Protein AF-A0A4Y8KCG3-F1 (afdb_monomer_lite)

Radius of gyration: 35.58 Å; chains: 1; bounding box: 88×80×130 Å

Structure (mmCIF, N/CA/C/O backbone):
data_AF-A0A4Y8KCG3-F1
#
_entry.id   AF-A0A4Y8KCG3-F1
#
loop_
_atom_site.group_PDB
_atom_site.id
_atom_site.type_symbol
_atom_site.label_atom_id
_atom_site.label_alt_id
_atom_site.label_comp_id
_atom_site.label_asym_id
_atom_site.label_entity_id
_atom_site.label_seq_id
_atom_site.pdbx_PDB_ins_code
_atom_site.Cartn_x
_atom_site.Cartn_y
_atom_site.Cartn_z
_atom_site.occupancy
_atom_site.B_iso_or_equiv
_atom_site.auth_seq_id
_atom_site.auth_comp_id
_atom_site.auth_asym_id
_atom_site.auth_atom_id
_atom_site.pdbx_PDB_model_num
ATOM 1 N N . MET A 1 1 ? 7.426 -17.260 78.893 1.00 30.16 1 MET A N 1
ATOM 2 C CA . MET A 1 1 ? 7.000 -18.312 77.942 1.00 30.16 1 MET A CA 1
ATOM 3 C C . MET A 1 1 ? 6.155 -17.666 76.843 1.00 30.16 1 MET A C 1
ATOM 5 O O . MET A 1 1 ? 5.510 -16.671 77.149 1.00 30.16 1 MET A O 1
ATOM 9 N N . PRO A 1 2 ? 6.273 -18.119 75.581 1.00 45.44 2 PRO A N 1
ATOM 10 C CA . PRO A 1 2 ? 6.040 -17.328 74.361 1.00 45.44 2 PRO A CA 1
ATOM 11 C C . PRO A 1 2 ? 4.549 -17.340 73.947 1.00 45.44 2 PRO A C 1
ATOM 13 O O . PRO A 1 2 ? 3.785 -18.128 74.485 1.00 45.44 2 PRO A O 1
ATOM 16 N N . ILE A 1 3 ? 4.037 -16.469 73.068 1.00 31.80 3 ILE A N 1
ATOM 17 C CA . ILE A 1 3 ? 3.973 -16.617 71.594 1.00 31.80 3 ILE A CA 1
ATOM 18 C C . ILE A 1 3 ? 3.142 -15.421 71.067 1.00 31.80 3 ILE A C 1
ATOM 20 O O . ILE A 1 3 ? 2.120 -15.096 71.666 1.00 31.80 3 ILE A O 1
ATOM 24 N N . GLY A 1 4 ? 3.512 -14.811 69.932 1.00 30.97 4 GLY A N 1
ATOM 25 C CA . GLY A 1 4 ? 2.614 -13.884 69.221 1.00 30.97 4 GLY A CA 1
ATOM 26 C C . GLY A 1 4 ? 3.291 -12.971 68.196 1.00 30.97 4 GLY A C 1
ATOM 27 O O . GLY A 1 4 ? 3.568 -11.813 68.472 1.00 30.97 4 GLY A O 1
ATOM 28 N N . THR A 1 5 ? 3.557 -13.514 67.011 1.00 41.03 5 THR A N 1
ATOM 29 C CA . THR A 1 5 ? 4.084 -12.885 65.782 1.00 41.03 5 THR A CA 1
ATOM 30 C C . THR A 1 5 ? 3.472 -11.524 65.394 1.00 41.03 5 THR A C 1
ATOM 32 O O . THR A 1 5 ? 2.245 -11.414 65.398 1.00 41.03 5 THR A O 1
ATOM 35 N N . PRO A 1 6 ? 4.254 -10.545 64.884 1.00 38.59 6 PRO A N 1
ATOM 36 C CA . PRO A 1 6 ? 3.696 -9.404 64.171 1.00 38.59 6 PRO A CA 1
ATOM 37 C C . PRO A 1 6 ? 3.516 -9.688 62.669 1.00 38.59 6 PRO A C 1
ATOM 39 O O . PRO A 1 6 ? 4.388 -10.211 61.971 1.00 38.59 6 PRO A O 1
ATOM 42 N N . VAL A 1 7 ? 2.332 -9.307 62.203 1.00 41.03 7 VAL A N 1
ATOM 43 C CA . VAL A 1 7 ? 1.820 -9.237 60.829 1.00 41.03 7 VAL A CA 1
ATOM 44 C C . VAL A 1 7 ? 2.813 -8.583 59.854 1.00 41.03 7 VAL A C 1
ATOM 46 O O . VAL A 1 7 ? 3.294 -7.474 60.079 1.00 41.03 7 VAL A O 1
ATOM 49 N N . ARG A 1 8 ? 3.083 -9.253 58.723 1.00 37.16 8 ARG A N 1
ATOM 50 C CA . ARG A 1 8 ? 3.854 -8.695 57.599 1.00 37.16 8 ARG A CA 1
ATOM 51 C C . ARG A 1 8 ? 3.055 -7.577 56.928 1.00 37.16 8 ARG A C 1
ATOM 53 O O . ARG A 1 8 ? 2.083 -7.843 56.225 1.00 37.16 8 ARG A O 1
ATOM 60 N N . GLY A 1 9 ? 3.498 -6.336 57.109 1.00 31.75 9 GLY A N 1
ATOM 61 C CA . GLY A 1 9 ? 3.069 -5.202 56.297 1.00 31.75 9 GLY A CA 1
ATOM 62 C C . GLY A 1 9 ? 3.535 -5.376 54.850 1.00 31.75 9 GLY A C 1
ATOM 63 O O . GLY A 1 9 ? 4.732 -5.469 54.579 1.00 31.75 9 GLY A O 1
ATOM 64 N N . TRP A 1 10 ? 2.592 -5.422 53.912 1.00 31.17 10 TRP A N 1
ATOM 65 C CA . TRP A 1 10 ? 2.884 -5.379 52.483 1.00 31.17 10 TRP A CA 1
ATOM 66 C C . TRP A 1 10 ? 3.263 -3.944 52.112 1.00 31.17 10 TRP A C 1
ATOM 68 O O . TRP A 1 10 ? 2.411 -3.104 51.833 1.00 31.17 10 TRP A O 1
ATOM 78 N N . ARG A 1 11 ? 4.565 -3.644 52.133 1.00 30.78 11 ARG A N 1
ATOM 79 C CA . ARG A 1 11 ? 5.118 -2.466 51.457 1.00 30.78 11 ARG A CA 1
ATOM 80 C C . ARG A 1 11 ? 4.921 -2.676 49.955 1.00 30.78 11 ARG A C 1
ATOM 82 O O . ARG A 1 11 ? 5.626 -3.482 49.354 1.00 30.78 11 ARG A O 1
ATOM 89 N N . ILE A 1 12 ? 3.977 -1.956 49.354 1.00 37.38 12 ILE A N 1
ATOM 90 C CA . ILE A 1 12 ? 3.922 -1.784 47.901 1.00 37.38 12 ILE A CA 1
ATOM 91 C C . ILE A 1 12 ? 5.169 -0.977 47.535 1.00 37.38 12 ILE A C 1
ATOM 93 O O . ILE A 1 12 ? 5.205 0.240 47.696 1.00 37.38 12 ILE A O 1
ATOM 97 N N . GLN A 1 13 ? 6.235 -1.665 47.132 1.00 32.19 13 GLN A N 1
ATOM 98 C CA . GLN A 1 13 ? 7.351 -1.006 46.472 1.00 32.19 13 GLN A CA 1
ATOM 99 C C . GLN A 1 13 ? 6.880 -0.606 45.070 1.00 32.19 13 GLN A C 1
ATOM 101 O O . GLN A 1 13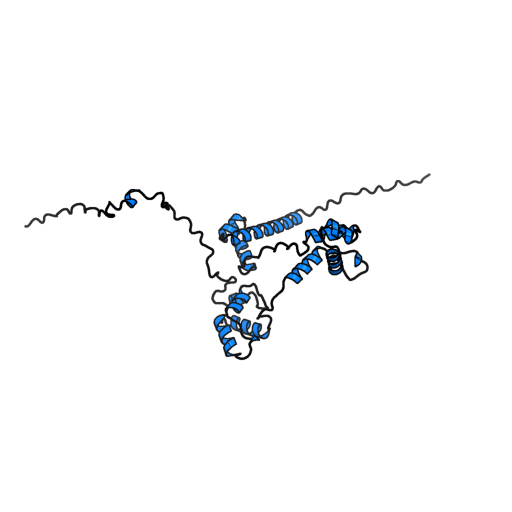 ? 6.392 -1.473 44.339 1.00 32.19 13 GLN A O 1
ATOM 106 N N . PRO A 1 14 ? 6.994 0.670 44.664 1.00 32.25 14 PRO A N 1
ATOM 107 C CA . PRO A 1 14 ? 6.818 1.023 43.270 1.00 32.25 14 PRO A CA 1
ATOM 108 C C . PRO A 1 14 ? 7.970 0.376 42.499 1.00 32.25 14 PRO A C 1
ATOM 110 O O . PRO A 1 14 ? 9.113 0.823 42.576 1.00 32.25 14 PRO A O 1
ATOM 113 N N . VAL A 1 15 ? 7.679 -0.697 41.764 1.00 35.78 15 VAL A N 1
ATOM 114 C CA . VAL A 1 15 ? 8.564 -1.169 40.699 1.00 35.78 15 VAL A CA 1
ATOM 115 C C . VAL A 1 15 ? 8.471 -0.119 39.598 1.00 35.78 15 VAL A C 1
ATOM 117 O O . VAL A 1 15 ? 7.672 -0.224 38.670 1.00 35.78 15 VAL A O 1
ATOM 120 N N . VAL A 1 16 ? 9.241 0.960 39.746 1.00 40.44 16 VAL A N 1
ATOM 121 C CA . VAL A 1 16 ? 9.578 1.834 38.630 1.00 40.44 16 VAL A CA 1
ATOM 122 C C . VAL A 1 16 ? 10.382 0.945 37.696 1.00 40.44 16 VAL A C 1
ATOM 124 O O . VAL A 1 16 ? 11.537 0.633 37.975 1.00 40.44 16 VAL A O 1
ATOM 127 N N . ALA A 1 17 ? 9.732 0.444 36.647 1.00 39.28 17 ALA A N 1
ATOM 128 C CA . ALA A 1 17 ? 10.400 -0.258 35.571 1.00 39.28 17 ALA A CA 1
ATOM 129 C C . ALA A 1 17 ? 11.444 0.702 34.993 1.00 39.28 17 ALA A C 1
ATOM 131 O O . ALA A 1 17 ? 11.118 1.620 34.241 1.00 39.28 17 ALA A O 1
ATOM 132 N N . THR A 1 18 ? 12.697 0.532 35.403 1.00 47.34 18 THR A N 1
ATOM 133 C CA . THR A 1 18 ? 13.847 1.146 34.759 1.00 47.34 18 THR A CA 1
ATOM 134 C C . THR A 1 18 ? 13.933 0.517 33.379 1.00 47.34 18 THR A C 1
ATOM 136 O O . THR A 1 18 ? 14.549 -0.532 33.205 1.00 47.34 18 THR A O 1
ATOM 139 N N . LEU A 1 19 ? 13.241 1.109 32.404 1.00 46.75 19 LEU A N 1
ATOM 140 C CA . LEU A 1 19 ? 13.593 0.894 31.010 1.00 46.75 19 LEU A CA 1
ATOM 141 C C . LEU A 1 19 ? 15.079 1.234 30.909 1.00 46.75 19 LEU A C 1
ATOM 143 O O . LEU A 1 19 ? 15.488 2.332 31.295 1.00 46.75 19 LEU A O 1
ATOM 147 N N . ASP A 1 20 ? 15.878 0.260 30.483 1.00 53.84 20 ASP A N 1
ATOM 148 C CA . ASP A 1 20 ? 17.312 0.425 30.301 1.00 53.84 20 ASP A CA 1
ATOM 149 C C . ASP A 1 20 ? 17.541 1.678 29.441 1.00 53.84 20 ASP A C 1
ATOM 151 O O . ASP A 1 20 ? 16.864 1.882 28.429 1.00 53.84 20 ASP A O 1
ATOM 155 N N . PHE A 1 21 ? 18.449 2.562 29.852 1.00 51.91 21 PHE A N 1
ATOM 156 C CA . PHE A 1 21 ? 18.711 3.825 29.158 1.00 51.91 21 PHE A CA 1
ATOM 157 C C . PHE A 1 21 ? 19.049 3.572 27.677 1.00 51.91 21 PHE A C 1
ATOM 159 O O . PHE A 1 21 ? 18.666 4.352 26.808 1.00 51.91 21 PHE A O 1
ATOM 166 N N . CYS A 1 22 ? 19.664 2.424 27.370 1.00 44.16 22 CYS A N 1
ATOM 167 C CA . CYS A 1 22 ? 19.876 1.941 26.007 1.00 44.16 22 CYS A CA 1
ATOM 168 C C . CYS A 1 22 ? 18.576 1.607 25.253 1.00 44.16 22 CYS A C 1
ATOM 170 O O . CYS A 1 22 ? 18.457 1.961 24.079 1.00 44.16 22 CYS A O 1
ATOM 172 N N . GLU A 1 23 ? 17.585 0.974 25.889 1.00 43.50 23 GLU A N 1
ATOM 173 C CA . GLU A 1 23 ? 16.273 0.726 25.275 1.00 43.50 23 GLU A CA 1
ATOM 174 C C . GLU A 1 23 ? 15.505 2.030 25.055 1.00 43.50 23 GLU A C 1
ATOM 176 O O . GLU A 1 23 ? 14.927 2.231 23.987 1.00 43.50 23 GLU A O 1
ATOM 181 N N . VAL A 1 24 ? 15.556 2.958 26.015 1.00 52.53 24 VAL A N 1
ATOM 182 C CA . VAL A 1 24 ? 14.935 4.282 25.882 1.00 52.53 24 VAL A CA 1
ATOM 183 C C . VAL A 1 24 ? 15.579 5.062 24.737 1.00 52.53 24 VAL A C 1
ATOM 185 O O . VAL A 1 24 ? 14.864 5.555 23.868 1.00 52.53 24 VAL A O 1
ATOM 188 N N . LEU A 1 25 ? 16.912 5.115 24.663 1.00 51.56 25 LEU A N 1
ATOM 189 C CA . LEU A 1 25 ? 17.638 5.777 23.575 1.00 51.56 25 LEU A CA 1
ATOM 190 C C . LEU A 1 25 ? 17.378 5.123 22.211 1.00 51.56 25 LEU A C 1
ATOM 192 O O . LEU A 1 25 ? 17.226 5.823 21.209 1.00 51.56 25 LEU A O 1
ATOM 196 N N . TYR A 1 26 ? 17.286 3.794 22.152 1.00 51.44 26 TYR A N 1
ATOM 197 C CA . TYR A 1 26 ? 16.985 3.066 20.919 1.00 51.44 26 TYR A CA 1
ATOM 198 C C . TYR A 1 26 ? 15.557 3.338 20.426 1.00 51.44 26 TYR A C 1
ATOM 200 O O . TYR A 1 26 ? 15.329 3.601 19.241 1.00 51.44 26 TYR A O 1
ATOM 208 N N . VAL A 1 27 ? 14.589 3.326 21.342 1.00 51.47 27 VAL A N 1
ATOM 209 C CA . VAL A 1 27 ? 13.187 3.637 21.062 1.00 51.47 27 VAL A CA 1
ATOM 210 C C . VAL A 1 27 ? 13.038 5.102 20.632 1.00 51.47 27 VAL A C 1
ATOM 212 O O . VAL A 1 27 ? 12.405 5.368 19.608 1.00 51.47 27 VAL A O 1
ATOM 215 N N . TRP A 1 28 ? 13.692 6.040 21.322 1.00 52.06 28 TRP A N 1
ATOM 216 C CA . TRP A 1 28 ? 13.729 7.460 20.954 1.00 52.06 28 TRP A CA 1
ATOM 217 C C . TRP A 1 28 ? 14.358 7.696 19.579 1.00 52.06 28 TRP A C 1
ATOM 219 O O . TRP A 1 28 ? 13.769 8.390 18.753 1.00 52.06 28 TRP A O 1
ATOM 229 N N . SER A 1 29 ? 15.486 7.049 19.282 1.00 60.56 29 SER A N 1
ATOM 230 C CA . SER A 1 29 ? 16.156 7.119 17.975 1.00 60.56 29 SER A CA 1
ATOM 231 C C . SER A 1 29 ? 15.255 6.629 16.834 1.00 60.56 29 SER A C 1
ATOM 233 O O . SER A 1 29 ? 15.178 7.241 15.764 1.00 60.56 29 SER A O 1
ATOM 235 N N . LYS A 1 30 ? 14.484 5.558 17.070 1.00 60.75 30 LYS A N 1
ATOM 236 C CA . LYS A 1 30 ? 13.519 5.038 16.094 1.00 60.75 30 LYS A CA 1
ATOM 237 C C . LYS A 1 30 ? 12.347 6.001 15.875 1.00 60.75 30 LYS A C 1
ATOM 239 O O . LYS A 1 30 ? 11.974 6.228 14.723 1.00 60.75 30 LYS A O 1
ATOM 244 N N . TYR A 1 31 ? 11.783 6.579 16.93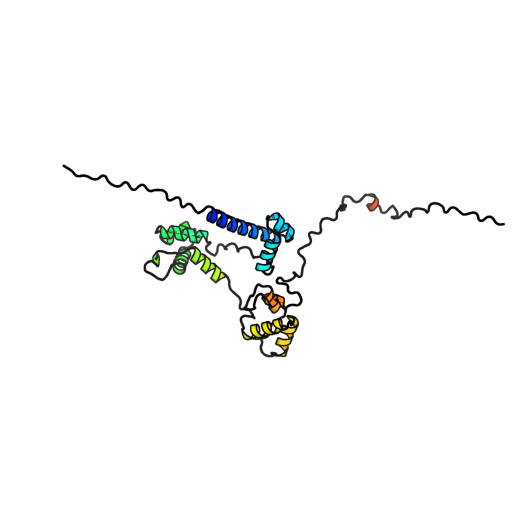8 1.00 63.97 31 TYR A N 1
ATOM 245 C CA . TYR A 1 31 ? 10.692 7.557 16.829 1.00 63.97 31 TYR A CA 1
ATOM 246 C C . TYR A 1 31 ? 11.139 8.853 16.148 1.00 63.97 31 TYR A C 1
ATOM 248 O O . TYR A 1 31 ? 10.430 9.376 15.284 1.00 63.97 31 TYR A O 1
ATOM 256 N N . GLU A 1 32 ? 12.341 9.328 16.462 1.00 76.81 32 GLU A N 1
ATOM 257 C CA . GLU A 1 32 ? 12.931 10.501 15.826 1.00 76.81 32 GLU A CA 1
ATOM 258 C C . GLU A 1 32 ? 13.118 10.275 14.320 1.00 76.81 32 GLU A C 1
ATOM 260 O O . GLU A 1 32 ? 12.784 11.140 13.507 1.00 76.81 32 GLU A O 1
ATOM 265 N N . LEU A 1 33 ? 13.577 9.084 13.923 1.00 79.62 33 LEU A N 1
ATOM 266 C CA . LEU A 1 33 ? 13.760 8.739 12.518 1.00 79.62 33 LEU A CA 1
ATOM 267 C C . LEU A 1 33 ? 12.430 8.661 11.752 1.00 79.62 33 LEU A C 1
ATOM 269 O O . LEU A 1 33 ? 12.368 9.116 10.609 1.00 79.62 33 LEU A O 1
ATOM 273 N N . VAL A 1 34 ? 11.366 8.134 12.370 1.00 80.69 34 VAL A N 1
ATOM 274 C CA . VAL A 1 34 ? 10.014 8.104 11.777 1.00 80.69 34 VAL A CA 1
ATOM 275 C C . VAL A 1 34 ? 9.477 9.525 11.583 1.00 80.69 34 VAL A C 1
ATOM 277 O O . VAL A 1 34 ? 9.002 9.858 10.495 1.00 80.69 34 VAL A O 1
ATOM 280 N N . GLY A 1 35 ? 9.619 10.393 12.590 1.00 82.38 35 GLY A N 1
ATOM 281 C CA . GLY A 1 35 ? 9.222 11.801 12.491 1.00 82.38 35 GLY A CA 1
ATOM 282 C C . GLY A 1 35 ? 10.009 12.562 11.419 1.00 82.38 35 GLY A C 1
ATOM 283 O O . GLY A 1 35 ? 9.432 13.296 10.613 1.00 82.38 35 GLY A O 1
ATOM 284 N N . LYS A 1 36 ? 11.324 12.327 11.340 1.00 87.75 36 LYS A N 1
ATOM 285 C CA . LYS A 1 36 ? 12.198 12.861 10.285 1.00 87.75 36 LYS A CA 1
ATOM 286 C C . LYS A 1 36 ? 11.762 12.382 8.899 1.00 87.75 36 LYS A C 1
ATOM 288 O O . LYS A 1 36 ? 11.651 13.187 7.975 1.00 87.75 36 LYS A O 1
ATOM 293 N N . GLN A 1 37 ? 11.449 11.098 8.750 1.00 86.81 37 GLN A N 1
ATOM 294 C CA . GLN A 1 37 ? 10.982 10.537 7.483 1.00 86.81 37 GLN A CA 1
ATOM 295 C C . GLN A 1 37 ? 9.644 11.146 7.035 1.00 86.81 37 GLN A C 1
ATOM 297 O O . GLN A 1 37 ? 9.480 11.441 5.851 1.00 86.81 37 GLN A O 1
ATOM 302 N N . ALA A 1 38 ? 8.707 11.384 7.957 1.00 85.31 38 ALA A N 1
ATOM 303 C CA . ALA A 1 38 ? 7.440 12.045 7.647 1.00 85.31 38 ALA A CA 1
ATOM 304 C C . ALA A 1 38 ? 7.657 13.482 7.138 1.00 85.31 38 ALA A C 1
ATOM 306 O O . ALA A 1 38 ? 7.175 13.835 6.060 1.00 85.31 38 ALA A O 1
ATOM 307 N N . ARG A 1 39 ? 8.462 14.287 7.850 1.00 87.00 39 ARG A N 1
ATOM 308 C CA . ARG A 1 39 ? 8.814 15.659 7.432 1.00 87.00 39 ARG A CA 1
ATOM 309 C C . ARG A 1 39 ? 9.522 15.688 6.077 1.00 87.00 39 ARG A C 1
ATOM 311 O O . ARG A 1 39 ? 9.215 16.536 5.242 1.00 87.00 39 ARG A O 1
ATOM 318 N N . PHE A 1 40 ? 10.418 14.731 5.825 1.00 90.50 40 PHE A N 1
ATOM 319 C CA . PHE A 1 40 ? 11.075 14.575 4.527 1.00 90.50 40 PHE A CA 1
ATOM 320 C C . PHE A 1 40 ? 10.053 14.419 3.397 1.00 90.50 40 PHE A C 1
ATOM 322 O O . PHE A 1 40 ? 10.145 15.117 2.389 1.00 90.50 40 PHE A O 1
ATOM 329 N N . TRP A 1 41 ? 9.052 13.551 3.563 1.00 87.50 41 TRP A N 1
ATOM 330 C CA . TRP A 1 41 ? 8.033 13.351 2.533 1.00 87.50 41 TRP A CA 1
ATOM 331 C C . TRP A 1 41 ? 7.150 14.579 2.309 1.00 87.50 41 TRP A C 1
ATOM 333 O O . TRP A 1 41 ? 6.844 14.872 1.154 1.00 87.50 41 TRP A O 1
ATOM 343 N N . VAL A 1 42 ? 6.825 15.340 3.359 1.00 87.62 42 VAL A N 1
ATOM 344 C CA . VAL A 1 42 ? 6.121 16.629 3.229 1.00 87.62 42 VAL A CA 1
ATOM 345 C C . VAL A 1 42 ? 6.927 17.603 2.362 1.00 87.62 42 VAL A C 1
ATOM 347 O O . VAL A 1 42 ? 6.407 18.131 1.380 1.00 87.62 42 VAL A O 1
ATOM 350 N N . LEU A 1 43 ? 8.223 17.772 2.622 1.00 87.44 43 LEU A N 1
ATOM 351 C CA . LEU A 1 43 ? 9.068 18.663 1.817 1.00 87.44 43 LEU A CA 1
ATOM 352 C C . LEU A 1 43 ? 9.157 18.214 0.351 1.00 87.44 43 LEU A C 1
ATOM 354 O O . LEU A 1 43 ? 9.106 19.042 -0.560 1.00 87.44 43 LEU A O 1
ATOM 358 N N . ILE A 1 44 ? 9.241 16.903 0.108 1.00 87.31 44 ILE A N 1
ATOM 359 C CA . ILE A 1 44 ? 9.233 16.343 -1.249 1.00 87.31 44 ILE A CA 1
ATOM 360 C C . ILE A 1 44 ? 7.888 16.594 -1.950 1.00 87.31 44 ILE A C 1
ATOM 362 O O . ILE A 1 44 ? 7.889 16.928 -3.135 1.00 87.31 44 ILE A O 1
ATOM 366 N N . THR A 1 45 ? 6.750 16.481 -1.249 1.00 83.06 45 THR A N 1
ATOM 367 C CA . THR A 1 45 ? 5.427 16.810 -1.823 1.00 83.06 45 THR A CA 1
ATOM 368 C C . THR A 1 45 ? 5.311 18.274 -2.223 1.00 83.06 45 THR A C 1
ATOM 370 O O . THR A 1 45 ? 4.714 18.577 -3.251 1.00 83.06 45 THR A O 1
ATOM 373 N N . GLN A 1 46 ? 5.946 19.166 -1.464 1.00 83.69 46 GLN A N 1
ATOM 374 C CA . GLN A 1 46 ? 5.985 20.606 -1.722 1.00 83.69 46 GLN A CA 1
ATOM 375 C C . GLN A 1 46 ? 6.968 20.993 -2.843 1.00 83.69 46 GLN A C 1
ATOM 377 O O . GLN A 1 46 ? 7.109 22.168 -3.164 1.00 83.69 46 GLN A O 1
ATOM 382 N N . GLY A 1 47 ? 7.656 20.021 -3.455 1.00 82.44 47 GLY A N 1
ATOM 383 C CA . GLY A 1 47 ? 8.578 20.254 -4.568 1.00 82.44 47 GLY A CA 1
ATOM 384 C C . GLY A 1 47 ? 10.028 20.521 -4.159 1.00 82.44 47 GLY A C 1
ATOM 385 O O . GLY A 1 47 ? 10.846 20.843 -5.022 1.00 82.44 47 GLY A O 1
ATOM 386 N N . SER A 1 48 ? 10.387 20.348 -2.881 1.00 84.06 48 SER A N 1
ATOM 387 C CA . SER A 1 48 ? 11.782 20.467 -2.444 1.00 84.06 48 SER A CA 1
ATOM 388 C C . SER A 1 48 ? 12.678 19.446 -3.145 1.00 84.06 48 SER A C 1
ATOM 390 O O . SER A 1 48 ? 12.293 18.303 -3.414 1.00 84.06 48 SER A O 1
ATOM 392 N N . THR A 1 49 ? 13.925 19.836 -3.412 1.00 86.69 49 THR A N 1
ATOM 393 C CA . THR A 1 49 ? 14.932 18.886 -3.897 1.00 86.69 49 THR A CA 1
ATOM 394 C C . THR A 1 49 ? 15.303 17.895 -2.794 1.00 86.69 49 THR A C 1
ATOM 396 O O . THR A 1 49 ? 15.196 18.198 -1.608 1.00 86.69 49 THR A O 1
ATOM 399 N N . LEU A 1 50 ? 15.792 16.707 -3.173 1.00 86.19 50 LEU A N 1
ATOM 400 C CA . LEU A 1 50 ? 16.235 15.698 -2.201 1.00 86.19 50 LEU A CA 1
ATOM 401 C C . LEU A 1 50 ? 17.291 16.258 -1.243 1.00 86.19 50 LEU A C 1
ATOM 403 O O . LEU A 1 50 ? 17.245 15.951 -0.059 1.00 86.19 50 LEU A O 1
ATOM 407 N N . THR A 1 51 ? 18.216 17.072 -1.755 1.00 88.56 51 THR A N 1
ATOM 408 C CA . THR A 1 51 ? 19.270 17.704 -0.958 1.00 88.56 51 THR A CA 1
ATOM 409 C C . THR A 1 51 ? 18.680 18.658 0.073 1.00 88.56 51 THR A C 1
ATOM 411 O O . THR A 1 51 ? 18.878 18.436 1.260 1.00 88.56 51 THR A O 1
ATOM 414 N N . ALA A 1 52 ? 17.865 19.623 -0.364 1.00 88.06 52 ALA A N 1
ATOM 415 C CA . ALA A 1 52 ? 17.229 20.586 0.533 1.00 88.06 52 ALA A CA 1
ATOM 416 C C . ALA A 1 52 ? 16.339 19.901 1.584 1.00 88.06 52 ALA A C 1
ATOM 418 O O . ALA A 1 52 ? 16.365 20.271 2.752 1.00 88.06 52 ALA A O 1
ATOM 419 N N . ALA A 1 53 ? 15.604 18.852 1.196 1.00 90.00 53 ALA A N 1
ATOM 420 C CA . ALA A 1 53 ? 14.784 18.078 2.123 1.00 90.00 53 ALA A CA 1
ATOM 421 C C . ALA A 1 53 ? 15.619 17.298 3.156 1.00 90.00 53 ALA A C 1
ATOM 423 O O . ALA A 1 53 ? 15.210 17.188 4.307 1.00 90.00 53 ALA A O 1
ATOM 424 N N . CYS A 1 54 ? 16.779 16.751 2.771 1.00 92.06 54 CYS A N 1
ATOM 425 C CA . CYS A 1 54 ? 17.681 16.080 3.716 1.00 92.06 54 CYS A CA 1
ATOM 426 C C . CYS A 1 54 ? 18.298 17.074 4.702 1.00 92.06 54 CYS A C 1
ATOM 428 O O . CYS A 1 54 ? 18.319 16.800 5.901 1.00 92.06 54 CYS A O 1
ATOM 430 N N . ASP A 1 55 ? 18.751 18.219 4.190 1.00 91.44 55 ASP A N 1
ATOM 431 C CA . ASP A 1 55 ? 19.404 19.259 4.980 1.00 91.44 55 ASP A CA 1
ATOM 432 C C . ASP A 1 55 ? 18.405 19.870 5.989 1.00 91.44 55 ASP A C 1
ATOM 434 O O . ASP A 1 55 ? 18.714 19.967 7.173 1.00 91.44 55 ASP A O 1
ATOM 438 N N . ALA A 1 56 ? 17.160 20.144 5.574 1.00 90.38 56 ALA A N 1
ATOM 439 C CA . ALA A 1 56 ? 16.101 20.666 6.449 1.00 90.38 56 ALA A CA 1
ATOM 440 C C . ALA A 1 56 ? 15.625 19.676 7.531 1.00 90.38 56 ALA A C 1
ATOM 442 O O . ALA A 1 56 ? 15.190 20.081 8.607 1.00 90.38 56 ALA A O 1
ATOM 443 N N . VAL A 1 57 ? 15.681 18.369 7.259 1.00 91.12 57 VAL A N 1
ATOM 444 C CA . VAL A 1 57 ? 15.283 17.314 8.210 1.00 91.12 57 VAL A CA 1
ATOM 445 C C . VAL A 1 57 ? 16.448 16.893 9.119 1.00 91.12 57 VAL A C 1
ATOM 447 O O . VAL A 1 57 ? 16.234 16.231 10.138 1.00 91.12 57 VAL A O 1
ATOM 450 N N . GLY A 1 58 ? 17.682 17.270 8.771 1.00 90.38 58 GLY A N 1
ATOM 451 C CA . GLY A 1 58 ? 18.889 16.891 9.504 1.00 90.38 58 GLY A CA 1
ATOM 452 C C . GLY A 1 58 ? 19.264 15.420 9.309 1.00 90.38 58 GLY A C 1
ATOM 453 O O . GLY A 1 58 ? 19.609 14.733 10.270 1.00 90.38 58 GLY A O 1
ATOM 454 N N . VAL A 1 59 ? 19.154 14.901 8.080 1.00 90.38 59 VAL A N 1
ATOM 455 C CA . VAL A 1 59 ? 19.537 13.518 7.737 1.00 90.38 59 VAL A CA 1
ATOM 456 C C . VAL A 1 59 ? 20.565 13.469 6.617 1.00 90.38 59 VAL A C 1
ATOM 458 O O . VAL A 1 59 ? 20.588 14.300 5.715 1.00 90.38 59 VAL A O 1
ATOM 461 N N . ASN A 1 60 ? 21.405 12.432 6.625 1.00 91.44 60 ASN A N 1
ATOM 462 C CA . ASN A 1 60 ? 22.366 12.212 5.550 1.00 91.44 60 ASN A CA 1
ATOM 463 C C . ASN A 1 60 ? 21.644 11.988 4.205 1.00 91.44 60 ASN A C 1
ATOM 465 O O . ASN A 1 60 ? 20.674 11.230 4.114 1.00 91.44 60 ASN A O 1
ATOM 469 N N . ARG A 1 61 ? 22.178 12.565 3.122 1.00 90.56 61 ARG A N 1
ATOM 470 C CA . ARG A 1 61 ? 21.678 12.390 1.744 1.00 90.56 61 ARG A CA 1
ATOM 471 C C . ARG A 1 61 ? 21.564 10.918 1.322 1.00 90.56 61 ARG A C 1
ATOM 473 O O . ARG A 1 61 ? 20.680 10.573 0.535 1.00 90.56 61 ARG A O 1
ATOM 480 N N . ARG A 1 62 ? 22.428 10.032 1.839 1.00 88.12 62 ARG A N 1
ATOM 481 C CA . ARG A 1 62 ? 22.334 8.572 1.634 1.00 88.12 62 ARG A CA 1
ATOM 482 C C . ARG A 1 62 ? 21.039 8.007 2.223 1.00 88.12 62 ARG A C 1
ATOM 484 O O . ARG A 1 62 ? 20.376 7.212 1.560 1.00 88.12 62 ARG A O 1
ATOM 491 N N . THR A 1 63 ? 20.644 8.463 3.410 1.00 88.88 63 THR A N 1
ATOM 492 C CA . THR A 1 63 ? 19.396 8.074 4.083 1.00 88.88 63 THR A CA 1
ATOM 493 C C . THR A 1 63 ? 18.178 8.534 3.288 1.00 88.88 63 THR A C 1
ATOM 495 O O . THR A 1 63 ? 17.325 7.712 2.958 1.00 88.88 63 THR A O 1
ATOM 498 N N . GLY A 1 64 ? 18.140 9.802 2.863 1.00 87.06 64 GLY A N 1
ATOM 499 C CA . GLY A 1 64 ? 17.052 10.310 2.017 1.00 87.06 64 GLY A CA 1
ATOM 500 C C . GLY A 1 64 ? 16.950 9.587 0.667 1.00 87.06 64 GLY A C 1
ATOM 501 O O . GLY A 1 64 ? 15.854 9.261 0.205 1.00 87.06 64 GLY A O 1
ATOM 502 N N . ARG A 1 65 ? 18.088 9.239 0.045 1.00 87.56 65 ARG A N 1
ATOM 503 C CA . ARG A 1 65 ? 18.111 8.406 -1.172 1.00 87.56 65 ARG A CA 1
ATOM 504 C C . ARG A 1 65 ? 17.538 7.013 -0.917 1.00 87.56 65 ARG A C 1
ATOM 506 O O . ARG A 1 65 ? 16.744 6.549 -1.734 1.00 87.56 65 ARG A O 1
ATOM 513 N N . ARG A 1 66 ? 17.899 6.374 0.199 1.00 86.69 66 ARG A N 1
ATOM 514 C CA . ARG A 1 66 ? 17.379 5.057 0.594 1.00 86.69 66 ARG A CA 1
ATOM 515 C C . ARG A 1 66 ? 15.870 5.097 0.829 1.00 86.69 66 ARG A C 1
ATOM 517 O O . ARG A 1 66 ? 15.171 4.231 0.317 1.00 86.69 66 ARG A O 1
ATOM 524 N N . TRP A 1 67 ? 15.355 6.116 1.521 1.00 86.81 67 TRP A N 1
ATOM 525 C CA . TRP A 1 67 ? 13.909 6.303 1.703 1.00 86.81 67 TRP A CA 1
ATOM 526 C C . TRP A 1 67 ? 13.176 6.424 0.370 1.00 86.81 67 TRP A C 1
ATOM 528 O O . TRP A 1 67 ? 12.167 5.757 0.158 1.00 86.81 67 TRP A O 1
ATOM 538 N N . ARG A 1 68 ? 13.723 7.207 -0.564 1.00 85.00 68 ARG A N 1
ATOM 539 C CA . ARG A 1 68 ? 13.143 7.358 -1.900 1.00 85.00 68 ARG A CA 1
ATOM 540 C C . ARG A 1 68 ? 13.220 6.072 -2.732 1.00 85.00 68 ARG A C 1
ATOM 542 O O . ARG A 1 68 ? 12.316 5.806 -3.515 1.00 85.00 68 ARG A O 1
ATOM 549 N N . GLN A 1 69 ? 14.278 5.276 -2.588 1.00 80.81 69 GLN A N 1
ATOM 550 C CA . GLN A 1 69 ? 14.402 3.970 -3.248 1.00 80.81 69 GLN A CA 1
ATOM 551 C C . GLN A 1 69 ? 13.425 2.942 -2.676 1.00 80.81 69 GLN A C 1
ATOM 553 O O . GLN A 1 69 ? 12.789 2.234 -3.450 1.00 80.81 69 GLN A O 1
ATOM 558 N N . ALA A 1 70 ? 13.251 2.910 -1.354 1.00 79.00 70 ALA A N 1
ATOM 559 C CA . ALA A 1 70 ? 12.345 1.983 -0.679 1.00 79.00 70 ALA A CA 1
ATOM 560 C C . ALA A 1 70 ? 10.884 2.134 -1.139 1.00 79.00 70 ALA A C 1
ATOM 562 O O . ALA A 1 70 ? 10.143 1.158 -1.167 1.00 79.00 70 ALA A O 1
ATOM 563 N N . THR A 1 71 ? 10.471 3.335 -1.552 1.00 74.62 71 THR A N 1
ATOM 564 C CA . THR A 1 71 ? 9.126 3.588 -2.093 1.00 74.62 71 THR A CA 1
ATOM 565 C C . THR A 1 71 ? 9.048 3.507 -3.623 1.00 74.62 71 THR A C 1
ATOM 567 O O . THR A 1 71 ? 8.023 3.864 -4.211 1.00 74.62 71 THR A O 1
ATOM 570 N N . GLY A 1 72 ? 10.125 3.101 -4.308 1.00 72.69 72 GLY A N 1
ATOM 571 C CA . GLY A 1 72 ? 10.195 3.108 -5.776 1.00 72.69 72 GLY A CA 1
ATOM 572 C C . GLY A 1 72 ? 10.149 4.518 -6.382 1.00 72.69 72 GLY A C 1
ATOM 573 O O . GLY A 1 72 ? 9.785 4.707 -7.543 1.00 72.69 72 GLY A O 1
ATOM 574 N N . GLY A 1 73 ? 10.465 5.539 -5.582 1.00 75.19 73 GLY A N 1
ATOM 575 C CA . GLY A 1 73 ? 10.347 6.951 -5.930 1.00 75.19 73 GLY A CA 1
ATOM 576 C C . GLY A 1 73 ? 8.927 7.503 -5.892 1.00 75.19 73 GLY A C 1
ATOM 577 O O . GLY A 1 73 ? 8.737 8.655 -6.285 1.00 75.19 73 GLY A O 1
ATOM 578 N N . ARG A 1 74 ? 7.947 6.721 -5.423 1.00 76.19 74 ARG A N 1
ATOM 579 C CA . ARG A 1 74 ? 6.597 7.214 -5.143 1.00 76.19 74 ARG A CA 1
ATOM 580 C C . ARG A 1 74 ? 6.577 7.908 -3.792 1.00 76.19 74 ARG A C 1
ATOM 582 O O . ARG A 1 74 ? 7.189 7.447 -2.832 1.00 76.19 74 ARG A O 1
ATOM 589 N N . ILE A 1 75 ? 5.859 9.015 -3.735 1.00 76.56 75 ILE A N 1
ATOM 590 C CA . ILE A 1 75 ? 5.560 9.684 -2.479 1.00 76.56 75 ILE A CA 1
ATOM 591 C C . ILE A 1 75 ? 4.498 8.830 -1.766 1.00 76.56 75 ILE A C 1
ATOM 593 O O . ILE A 1 75 ? 3.481 8.519 -2.397 1.00 76.56 75 ILE A O 1
ATOM 597 N N . PRO A 1 76 ? 4.727 8.392 -0.514 1.00 73.50 76 PRO A N 1
ATOM 598 C CA . PRO A 1 76 ? 3.699 7.736 0.282 1.00 73.50 76 PRO A CA 1
ATOM 599 C C . PRO A 1 76 ? 2.468 8.630 0.367 1.00 73.50 76 PRO A C 1
ATOM 601 O O . PRO A 1 76 ? 2.586 9.824 0.639 1.00 73.50 76 PRO A O 1
ATOM 604 N N . LEU A 1 77 ? 1.295 8.057 0.117 1.00 66.75 77 LEU A N 1
ATOM 605 C CA . LEU A 1 77 ? 0.060 8.786 0.355 1.00 66.75 77 LEU A CA 1
ATOM 606 C C . LEU A 1 77 ? -0.062 8.997 1.873 1.00 66.75 77 LEU A C 1
ATOM 608 O O . LEU A 1 77 ? 0.176 8.030 2.605 1.00 66.75 77 LEU A O 1
ATOM 612 N N . PRO A 1 78 ? -0.393 10.209 2.350 1.00 65.56 78 PRO A N 1
ATOM 613 C CA . PRO A 1 78 ? -0.729 10.391 3.755 1.00 65.56 78 PRO A CA 1
ATOM 614 C C . PRO A 1 78 ? -1.851 9.422 4.145 1.00 65.56 78 PRO A C 1
ATOM 616 O O . PRO A 1 78 ? -2.683 9.056 3.305 1.00 65.56 78 PRO A O 1
ATOM 619 N N . GLU A 1 79 ? -1.846 8.975 5.402 1.00 64.44 79 GLU A N 1
ATOM 620 C CA . GLU A 1 79 ? -2.941 8.164 5.929 1.00 64.44 79 GLU A CA 1
ATOM 621 C C . GLU A 1 79 ? -4.243 8.942 5.742 1.00 64.44 79 GLU A C 1
ATOM 623 O O . GLU A 1 79 ? -4.356 10.096 6.152 1.00 64.44 79 GLU A O 1
ATOM 628 N N . ALA A 1 80 ? -5.194 8.341 5.026 1.00 63.97 80 ALA A N 1
ATOM 629 C CA . ALA A 1 80 ? -6.462 8.991 4.758 1.00 63.97 80 ALA A CA 1
ATOM 630 C C . ALA A 1 80 ? -7.185 9.215 6.087 1.00 63.97 80 ALA A C 1
ATOM 632 O O . ALA A 1 80 ? -7.384 8.262 6.844 1.00 63.97 80 ALA A O 1
ATOM 633 N N . GLU A 1 81 ? -7.600 10.454 6.344 1.00 65.38 81 GLU A N 1
ATOM 634 C CA . GLU A 1 81 ? -8.453 10.758 7.486 1.00 65.38 81 GLU A CA 1
ATOM 635 C C . GLU A 1 81 ? -9.681 9.845 7.445 1.00 65.38 81 GLU A C 1
ATOM 637 O O . GLU A 1 81 ? -10.340 9.678 6.408 1.00 65.38 81 GLU A O 1
ATOM 642 N N . THR A 1 82 ? -9.969 9.187 8.568 1.00 65.81 82 THR A N 1
ATOM 643 C CA . THR A 1 82 ? -11.121 8.297 8.652 1.00 65.81 82 THR A CA 1
ATOM 644 C C . THR A 1 82 ? -12.379 9.129 8.471 1.00 65.81 82 THR A C 1
ATOM 646 O O . THR A 1 82 ? -12.758 9.883 9.363 1.00 65.81 82 THR A O 1
ATOM 649 N N . SER A 1 83 ? -13.048 8.983 7.324 1.00 71.06 83 SER A N 1
ATOM 650 C CA . SER A 1 83 ? -14.364 9.588 7.107 1.00 71.06 83 SER A CA 1
ATOM 651 C C . SER A 1 83 ? -15.282 9.246 8.284 1.00 71.06 83 SER A C 1
ATOM 653 O O . SER A 1 83 ? -15.276 8.086 8.714 1.00 71.06 83 SER A O 1
ATOM 655 N N . GLY A 1 84 ? -16.139 10.175 8.718 1.00 76.12 84 GLY A N 1
ATOM 656 C CA . GLY A 1 84 ? -17.079 9.959 9.831 1.00 76.12 84 GLY A CA 1
ATOM 657 C C . GLY A 1 84 ? -17.991 8.729 9.682 1.00 76.12 84 GLY A C 1
ATOM 658 O O . GLY A 1 84 ? -18.611 8.289 10.644 1.00 76.12 84 GLY A O 1
ATOM 659 N N . ARG A 1 85 ? -18.039 8.104 8.499 1.00 82.75 85 ARG A N 1
ATOM 660 C CA . ARG A 1 85 ? -18.695 6.815 8.251 1.00 82.75 85 ARG A CA 1
ATOM 661 C C . ARG A 1 85 ? -18.084 5.633 9.022 1.00 82.75 85 ARG A C 1
ATOM 663 O O . ARG A 1 85 ? -18.820 4.705 9.354 1.00 82.75 85 ARG A O 1
ATOM 670 N N . TYR A 1 86 ? -16.774 5.620 9.266 1.00 85.88 86 TYR A N 1
ATOM 671 C CA . TYR A 1 86 ? -16.080 4.517 9.942 1.00 85.88 86 TYR A CA 1
ATOM 672 C C . TYR A 1 86 ? -15.673 4.912 11.364 1.00 85.88 86 TYR A C 1
ATOM 674 O O . TYR A 1 86 ? -15.581 6.097 11.676 1.00 85.88 86 TYR A O 1
ATOM 682 N N . LEU A 1 87 ? -15.452 3.911 12.223 1.00 89.62 87 LEU A N 1
ATOM 683 C CA . LEU A 1 87 ? -14.880 4.140 13.550 1.00 89.62 87 LEU A CA 1
ATOM 684 C C . LEU A 1 87 ? -13.386 4.464 13.425 1.00 89.62 87 LEU A C 1
ATOM 686 O O . LEU A 1 87 ? -12.690 3.787 12.659 1.00 89.62 87 LEU A O 1
ATOM 690 N N . SER A 1 88 ? -12.905 5.450 14.176 1.00 90.50 88 SER A N 1
ATOM 691 C CA . SER A 1 88 ? -11.481 5.758 14.330 1.00 90.50 88 SER A CA 1
ATOM 692 C C . SER A 1 88 ? -10.810 4.804 15.327 1.00 90.50 88 SER A C 1
ATOM 694 O O . SER A 1 88 ? -11.477 4.063 16.056 1.00 90.50 88 SER A O 1
ATOM 696 N N . LEU A 1 89 ? -9.473 4.805 15.374 1.00 91.12 89 LEU A N 1
ATOM 697 C CA . LEU A 1 89 ? -8.740 4.049 16.395 1.00 91.12 89 LEU A CA 1
ATOM 698 C C . LEU A 1 89 ? -9.081 4.542 17.810 1.00 91.12 89 LEU A C 1
ATOM 700 O O . LEU A 1 89 ? -9.259 3.729 18.710 1.00 91.12 89 LEU A O 1
ATOM 704 N N . GLU A 1 90 ? -9.210 5.854 17.992 1.00 92.00 90 GLU A N 1
ATOM 705 C CA . GLU A 1 90 ? -9.555 6.468 19.276 1.00 92.00 90 GLU A CA 1
ATOM 706 C C . GLU A 1 90 ? -10.939 6.023 19.763 1.00 92.00 90 GLU A C 1
ATOM 708 O O . GLU A 1 90 ? -11.091 5.584 20.902 1.00 92.00 90 GLU A O 1
ATOM 713 N N . GLU A 1 91 ? -11.938 6.017 18.874 1.00 93.12 91 GLU A N 1
ATOM 714 C CA . GLU A 1 91 ? -13.268 5.497 19.196 1.00 93.12 91 GLU A CA 1
ATOM 715 C C . GLU A 1 91 ? -13.209 4.010 19.563 1.00 93.12 91 GLU A C 1
ATOM 717 O O . GLU A 1 91 ? -13.874 3.579 20.504 1.00 93.12 91 GLU A O 1
ATOM 722 N N . ARG A 1 92 ? -12.385 3.213 18.867 1.00 92.81 92 ARG A N 1
ATOM 723 C CA . ARG A 1 92 ? -12.188 1.795 19.201 1.00 92.81 92 ARG A CA 1
ATOM 724 C C . ARG A 1 92 ? -11.543 1.606 20.571 1.00 92.81 92 ARG A C 1
ATOM 726 O O . ARG A 1 92 ? -11.974 0.711 21.290 1.00 92.81 92 ARG A O 1
ATOM 733 N N . LEU A 1 93 ? -10.546 2.409 20.938 1.00 93.56 93 LEU A N 1
ATOM 734 C CA . LEU A 1 93 ? -9.928 2.361 22.268 1.00 93.56 93 LEU A CA 1
ATOM 735 C C . LEU A 1 93 ? -10.958 2.701 23.349 1.00 93.56 93 LEU A C 1
ATOM 737 O O . LEU A 1 93 ? -11.159 1.915 24.270 1.00 93.56 93 LEU A O 1
ATOM 741 N N . ARG A 1 94 ? -11.727 3.776 23.151 1.00 94.19 94 ARG A N 1
ATOM 742 C CA . ARG A 1 94 ? -12.793 4.179 24.076 1.00 94.19 94 ARG A CA 1
ATOM 743 C C . ARG A 1 94 ? -13.876 3.109 24.241 1.00 94.19 94 ARG A C 1
ATOM 745 O O . ARG A 1 94 ? -14.351 2.874 25.348 1.00 94.19 94 ARG A O 1
ATOM 752 N N . ILE A 1 95 ? -14.261 2.430 23.156 1.00 92.69 95 ILE A N 1
ATOM 753 C CA . ILE A 1 95 ? -15.180 1.280 23.213 1.00 92.69 95 ILE A CA 1
ATOM 754 C C . ILE A 1 95 ? -14.582 0.151 24.060 1.00 92.69 95 ILE A C 1
ATOM 756 O O . ILE A 1 95 ? -15.316 -0.470 24.825 1.00 92.69 95 ILE A O 1
ATOM 760 N N . ALA A 1 96 ? -13.279 -0.118 23.936 1.00 90.81 96 ALA A N 1
ATOM 761 C CA . ALA A 1 96 ? -12.607 -1.163 24.702 1.00 90.81 96 ALA A CA 1
ATOM 762 C C . ALA A 1 96 ? -12.599 -0.864 26.202 1.00 90.81 96 ALA A C 1
ATOM 764 O O . ALA A 1 96 ? -12.988 -1.736 26.977 1.00 90.81 96 ALA A O 1
ATOM 765 N N . ASP A 1 97 ? -12.254 0.362 26.593 1.00 91.62 97 ASP A N 1
ATOM 766 C CA . ASP A 1 97 ? -12.214 0.773 28.000 1.00 91.62 97 ASP A CA 1
ATOM 767 C C . ASP A 1 97 ? -13.602 0.685 28.648 1.00 91.62 97 ASP A C 1
ATOM 769 O O . ASP A 1 97 ? -13.773 0.088 29.712 1.00 91.62 97 ASP A O 1
ATOM 773 N N . LEU A 1 98 ? -14.631 1.202 27.967 1.00 91.44 98 LEU A N 1
ATOM 774 C CA . LEU A 1 98 ? -16.007 1.156 28.468 1.00 91.44 98 LEU A CA 1
ATOM 775 C C . LEU A 1 98 ? -16.552 -0.275 28.544 1.00 91.44 98 LEU A C 1
ATOM 777 O O . LEU A 1 98 ? -17.285 -0.611 29.478 1.00 91.44 98 LEU A O 1
ATOM 781 N N . HIS A 1 99 ? -16.203 -1.119 27.570 1.00 88.75 99 HIS A N 1
ATOM 782 C CA . HIS A 1 99 ? -16.608 -2.520 27.557 1.00 88.75 99 HIS A CA 1
ATOM 783 C C . HIS A 1 99 ? -15.922 -3.322 28.669 1.00 88.75 99 HIS A C 1
ATOM 785 O O . HIS A 1 99 ? -16.579 -4.134 29.319 1.00 88.75 99 HIS A O 1
ATOM 791 N N . LEU A 1 100 ? -14.638 -3.053 28.934 1.00 86.62 100 LEU A N 1
ATOM 792 C CA . LEU A 1 100 ? -13.893 -3.643 30.047 1.00 86.62 100 LEU A CA 1
ATOM 793 C C . LEU A 1 100 ? -14.487 -3.229 31.401 1.00 86.62 100 LEU A C 1
ATOM 795 O O . LEU A 1 100 ? -14.594 -4.059 32.299 1.00 86.62 100 LEU A O 1
ATOM 799 N N . GLY A 1 101 ? -14.950 -1.981 31.516 1.00 87.25 101 GLY A N 1
ATOM 800 C CA . GLY A 1 101 ? -15.685 -1.473 32.677 1.00 87.25 101 GLY A CA 1
ATOM 801 C C . GLY A 1 101 ? -17.107 -2.030 32.844 1.00 87.25 101 GLY A C 1
ATOM 802 O O . GLY A 1 101 ? -17.838 -1.560 33.709 1.00 87.25 101 GLY A O 1
ATOM 803 N N . GLY A 1 102 ? -17.536 -2.993 32.017 1.00 86.81 102 GLY A N 1
ATOM 804 C CA . GLY A 1 102 ? -18.855 -3.628 32.118 1.00 86.81 102 GLY A CA 1
ATOM 805 C C . GLY A 1 102 ? -20.019 -2.781 31.591 1.00 86.81 102 GLY A C 1
ATOM 806 O O . GLY A 1 102 ? -21.181 -3.127 31.800 1.00 86.81 102 GLY A O 1
ATOM 807 N N . THR A 1 103 ? -19.738 -1.683 30.884 1.00 89.88 103 THR A N 1
ATOM 808 C CA . THR A 1 103 ? -20.777 -0.796 30.348 1.00 89.88 103 THR A CA 1
ATOM 809 C C . THR A 1 103 ? -21.591 -1.513 29.265 1.00 89.88 103 THR A C 1
ATOM 811 O O . THR A 1 103 ? -21.047 -2.128 28.345 1.00 89.88 103 THR A O 1
ATOM 814 N N . GLY A 1 104 ? -22.921 -1.413 29.333 1.00 89.75 104 GLY A N 1
ATOM 815 C CA . GLY A 1 104 ? -23.807 -1.988 28.320 1.00 89.75 104 GLY A CA 1
ATOM 816 C C . GLY A 1 104 ? -23.686 -1.295 26.955 1.00 89.75 104 GLY A C 1
ATOM 817 O O . GLY A 1 104 ? -23.467 -0.089 26.868 1.00 89.75 104 GLY A O 1
ATOM 818 N N . VAL A 1 105 ? -23.915 -2.038 25.865 1.00 92.19 105 VAL A N 1
ATOM 819 C CA . VAL A 1 105 ? -23.747 -1.568 24.468 1.00 92.19 105 VAL A CA 1
ATOM 820 C C . VAL A 1 105 ? -24.466 -0.243 24.171 1.00 92.19 105 VAL A C 1
ATOM 822 O O . VAL A 1 105 ? -23.912 0.611 23.483 1.00 92.19 105 VAL A O 1
ATOM 825 N N . ARG A 1 106 ? -25.688 -0.047 24.688 1.00 94.88 106 ARG A N 1
ATOM 826 C CA . ARG A 1 106 ? -26.464 1.193 24.488 1.00 94.88 106 ARG A CA 1
ATOM 827 C C . ARG A 1 106 ? -25.827 2.408 25.172 1.00 94.88 106 ARG A C 1
ATOM 829 O O . ARG A 1 106 ? -25.816 3.484 24.586 1.00 94.88 106 ARG A O 1
ATOM 836 N N . ALA A 1 107 ? -25.271 2.227 26.368 1.00 94.62 107 ALA A N 1
ATOM 837 C CA . ALA A 1 107 ? -24.581 3.291 27.091 1.00 94.62 107 ALA A CA 1
ATOM 838 C C . ALA A 1 107 ? -23.230 3.626 26.438 1.00 94.62 107 ALA A C 1
ATOM 840 O O . ALA A 1 107 ? -22.923 4.799 26.249 1.00 94.62 107 ALA A O 1
ATOM 841 N N . ILE A 1 108 ? -22.481 2.613 25.977 1.00 94.12 108 ILE A N 1
ATOM 842 C CA . ILE A 1 108 ? -21.264 2.825 25.171 1.00 94.12 108 ILE A CA 1
ATOM 843 C C . ILE A 1 108 ? -21.587 3.663 23.929 1.00 94.12 108 ILE A C 1
ATOM 845 O O . ILE A 1 108 ? -20.885 4.619 23.617 1.00 94.12 108 ILE A O 1
ATOM 849 N N . ALA A 1 109 ? -22.671 3.327 23.232 1.00 95.25 109 ALA A N 1
ATOM 850 C CA . ALA A 1 109 ? -23.098 4.030 22.030 1.00 95.25 109 ALA A CA 1
ATOM 851 C C . ALA A 1 109 ? -23.399 5.517 22.288 1.00 95.25 109 ALA A C 1
ATOM 853 O O . ALA A 1 109 ? -22.924 6.367 21.536 1.00 95.25 109 ALA A O 1
ATOM 854 N N . ALA A 1 110 ? -24.105 5.830 23.379 1.00 95.12 110 ALA A N 1
ATOM 855 C CA . ALA A 1 110 ? -24.373 7.208 23.787 1.00 95.12 110 ALA A CA 1
ATOM 856 C C . ALA A 1 110 ? -23.082 7.975 24.131 1.00 95.12 110 ALA A C 1
ATOM 858 O O . ALA A 1 110 ? -22.900 9.096 23.668 1.00 95.12 110 ALA A O 1
ATOM 859 N N . LEU A 1 111 ? -22.157 7.355 24.874 1.00 94.31 111 LEU A N 1
ATOM 860 C CA . LEU A 1 111 ? -20.894 7.981 25.293 1.00 94.31 111 LEU A CA 1
ATOM 861 C C . LEU A 1 111 ? -19.916 8.231 24.137 1.00 94.31 111 LEU A C 1
ATOM 863 O O . LEU A 1 111 ? -19.161 9.199 24.169 1.00 94.31 111 LEU A O 1
ATO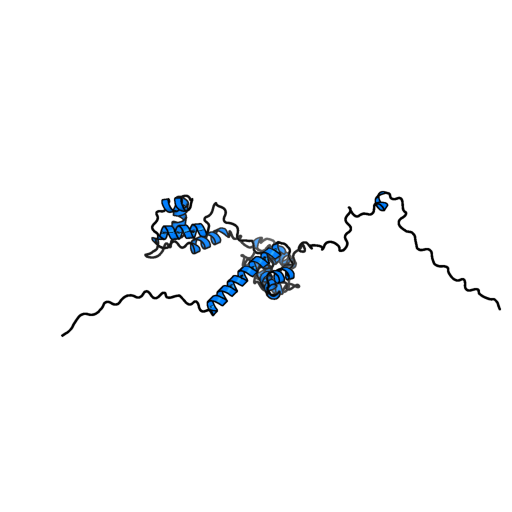M 867 N N . VAL A 1 112 ? -19.904 7.349 23.137 1.00 92.38 112 VAL A N 1
ATOM 868 C CA . VAL A 1 112 ? -19.046 7.468 21.945 1.00 92.38 112 VAL A CA 1
ATOM 869 C C . VAL A 1 112 ? -19.719 8.322 20.856 1.00 92.38 112 VAL A C 1
ATOM 871 O O . VAL A 1 112 ? -19.057 8.745 19.916 1.00 92.38 112 VAL A O 1
ATOM 874 N N . GLY A 1 113 ? -21.023 8.602 20.965 1.00 92.50 113 GLY A N 1
ATOM 875 C CA . GLY A 1 113 ? -21.774 9.364 19.960 1.00 92.50 113 GLY A CA 1
ATOM 876 C C . GLY A 1 113 ? -22.081 8.561 18.691 1.00 92.50 113 GLY A C 1
ATOM 877 O O . GLY A 1 113 ? -22.097 9.101 17.586 1.00 92.50 113 GLY A O 1
ATOM 878 N N . ARG A 1 114 ? -22.295 7.245 18.815 1.00 93.38 114 ARG A N 1
ATOM 879 C CA . ARG A 1 114 ? -22.534 6.323 17.689 1.00 93.38 114 ARG A CA 1
ATOM 880 C C . ARG A 1 114 ? -23.813 5.518 17.887 1.00 93.38 114 ARG A C 1
ATOM 882 O O . ARG A 1 114 ? -24.363 5.444 18.977 1.00 93.38 114 ARG A O 1
ATOM 889 N N . SER A 1 115 ? -24.296 4.869 16.825 1.00 94.31 115 SER A N 1
ATOM 890 C CA . SER A 1 115 ? -25.468 3.992 16.941 1.00 94.31 115 SER A CA 1
ATOM 891 C C . SER A 1 115 ? -25.143 2.726 17.746 1.00 94.31 115 SER A C 1
ATOM 893 O O . SER A 1 115 ? -24.076 2.127 17.578 1.00 94.31 115 SER A O 1
ATOM 895 N N . ALA A 1 116 ? -26.093 2.252 18.558 1.00 94.69 116 ALA A N 1
ATOM 896 C CA . ALA A 1 116 ? -25.937 1.006 19.316 1.00 94.69 116 ALA A CA 1
ATOM 897 C C . ALA A 1 116 ? -25.700 -0.217 18.410 1.00 94.69 116 ALA A C 1
ATOM 899 O O . ALA A 1 116 ? -24.969 -1.137 18.779 1.00 94.69 116 ALA A O 1
ATOM 900 N N . VAL A 1 117 ? -26.253 -0.204 17.191 1.00 94.38 117 VAL A N 1
ATOM 901 C CA . VAL A 1 117 ? -26.036 -1.255 16.185 1.00 94.38 117 VAL A CA 1
ATOM 902 C C . VAL A 1 117 ? -24.586 -1.262 15.697 1.00 94.38 117 VAL A C 1
ATOM 904 O O . VAL A 1 117 ? -24.011 -2.333 15.505 1.00 94.38 117 VAL A O 1
ATOM 907 N N . THR A 1 118 ? -23.968 -0.089 15.527 1.00 93.00 118 THR A N 1
ATOM 908 C CA . THR A 1 118 ? -22.553 0.025 15.146 1.00 93.00 118 THR A CA 1
ATOM 909 C C . THR A 1 118 ? -21.658 -0.596 16.213 1.00 93.00 118 THR A C 1
ATOM 911 O O . THR A 1 118 ? -20.830 -1.442 15.884 1.00 93.00 118 THR A O 1
ATOM 914 N N . ILE A 1 119 ? -21.870 -0.237 17.484 1.00 92.56 119 ILE A N 1
ATOM 915 C CA . ILE A 1 119 ? -21.084 -0.758 18.612 1.00 92.56 119 ILE A CA 1
ATOM 916 C C . ILE A 1 119 ? -21.259 -2.273 18.755 1.00 92.56 119 ILE A C 1
ATOM 918 O O . ILE A 1 119 ? -20.277 -3.002 18.873 1.00 92.56 119 ILE A O 1
ATOM 922 N N . SER A 1 120 ? -22.498 -2.768 18.666 1.00 91.62 120 SER A N 1
ATOM 923 C CA . SER A 1 120 ? -22.784 -4.206 18.709 1.00 91.62 120 SER A CA 1
ATOM 924 C C . SER A 1 120 ? -22.056 -4.971 17.597 1.00 91.62 120 SER A C 1
ATOM 926 O O . SER A 1 120 ? -21.400 -5.979 17.862 1.00 91.62 120 SER A O 1
ATOM 928 N N . ARG A 1 121 ? -22.115 -4.470 16.353 1.00 89.88 121 ARG A N 1
ATOM 929 C CA . ARG A 1 121 ? -21.427 -5.084 15.207 1.00 89.88 121 ARG A CA 1
ATOM 930 C C . ARG A 1 121 ? -19.909 -5.043 15.356 1.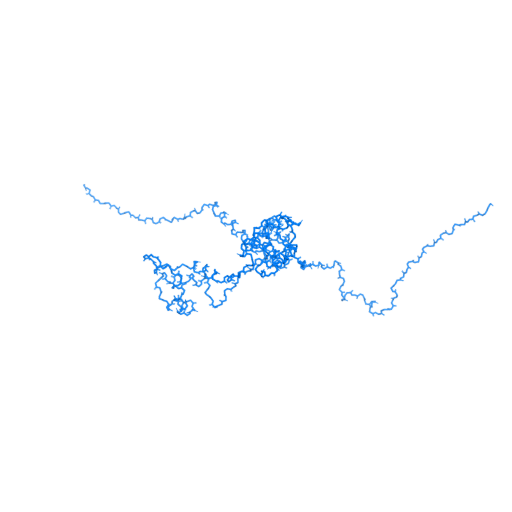00 89.88 121 ARG A C 1
ATOM 932 O O . ARG A 1 121 ? -19.258 -5.997 14.939 1.00 89.88 121 ARG A O 1
ATOM 939 N N . GLU A 1 122 ? -19.351 -3.971 15.912 1.00 91.69 122 GLU A N 1
ATOM 940 C CA . GLU A 1 122 ? -17.908 -3.851 16.145 1.00 91.69 122 GLU A CA 1
ATOM 941 C C . GLU A 1 122 ? -17.433 -4.884 17.170 1.00 91.69 122 GLU A C 1
ATOM 943 O O . GLU A 1 122 ? -16.543 -5.677 16.866 1.00 91.69 122 GLU A O 1
ATOM 948 N N . LEU A 1 123 ? -18.088 -4.957 18.333 1.00 88.31 123 LEU A N 1
ATOM 949 C CA . LEU A 1 123 ? -17.758 -5.919 19.389 1.00 88.31 123 LEU A CA 1
ATOM 950 C C . LEU A 1 123 ? -17.925 -7.371 18.912 1.00 88.31 123 LEU A C 1
ATOM 952 O O . LEU A 1 123 ? -17.059 -8.206 19.161 1.00 88.31 123 LEU A O 1
ATOM 956 N N . ALA A 1 124 ? -18.979 -7.673 18.147 1.00 84.75 124 ALA A N 1
ATOM 957 C CA . ALA A 1 124 ? -19.205 -9.012 17.594 1.00 84.75 124 ALA A CA 1
ATOM 958 C C . ALA A 1 124 ? -18.159 -9.432 16.541 1.00 84.75 124 ALA A C 1
ATOM 960 O O . ALA A 1 124 ? -17.891 -10.623 16.364 1.00 84.75 124 ALA A O 1
ATOM 961 N N . ARG A 1 125 ? -17.584 -8.472 15.805 1.00 81.31 125 ARG A N 1
ATOM 962 C CA . ARG A 1 125 ? -16.557 -8.722 14.777 1.00 81.31 125 ARG A CA 1
ATOM 963 C C . ARG A 1 125 ? -15.141 -8.735 15.349 1.00 81.31 125 ARG A C 1
ATOM 965 O O . ARG A 1 125 ? -14.307 -9.472 14.831 1.00 81.31 125 ARG A O 1
ATOM 972 N N . GLY A 1 126 ? -14.879 -7.893 16.348 1.00 71.94 126 GLY A N 1
ATOM 973 C CA . GLY A 1 126 ? -13.567 -7.679 16.962 1.00 71.94 126 GLY A CA 1
ATOM 974 C C . GLY A 1 126 ? -13.317 -8.474 18.247 1.00 71.94 126 GLY A C 1
ATOM 975 O O . GLY A 1 126 ? -12.215 -8.400 18.787 1.00 71.94 126 GLY A O 1
ATOM 976 N N . GLY A 1 127 ? -14.310 -9.212 18.751 1.00 67.12 127 GLY A N 1
ATOM 977 C CA . GLY A 1 127 ? -14.145 -10.145 19.866 1.00 67.12 127 GLY A CA 1
ATOM 978 C C . GLY A 1 127 ? -13.496 -11.462 19.429 1.00 67.12 127 GLY A C 1
ATOM 979 O O . GLY A 1 127 ? -13.771 -11.973 18.339 1.00 67.12 127 GLY A O 1
ATOM 980 N N . SER A 1 128 ? -12.640 -12.033 20.283 1.00 57.91 128 SER A N 1
ATOM 981 C CA . SER A 1 128 ? -12.153 -13.405 20.089 1.00 57.91 128 SER A CA 1
ATOM 982 C C . SER A 1 128 ? -13.338 -14.369 20.130 1.00 57.91 128 SER A C 1
ATOM 984 O O . SER A 1 128 ? -14.051 -14.416 21.123 1.00 57.91 128 SER A O 1
ATOM 986 N N . LYS A 1 129 ? -13.551 -15.165 19.077 1.00 56.06 129 LYS A N 1
ATOM 987 C CA . LYS A 1 129 ? -14.602 -16.201 19.056 1.00 56.06 129 LYS A CA 1
ATOM 988 C C . LYS A 1 129 ? -14.171 -17.513 19.719 1.00 56.06 129 LYS A C 1
ATOM 990 O O . LYS A 1 129 ? -14.972 -18.438 19.802 1.00 56.06 129 LYS A O 1
ATOM 995 N N . THR A 1 130 ? -12.923 -17.590 20.180 1.00 50.22 130 THR A N 1
ATOM 996 C CA . THR A 1 130 ? -12.305 -18.831 20.651 1.00 50.22 130 THR A CA 1
ATOM 997 C C . THR A 1 130 ? -11.772 -18.666 22.071 1.00 50.22 130 THR A C 1
ATOM 999 O O . THR A 1 130 ? -11.099 -17.680 22.384 1.00 50.22 130 THR A O 1
ATOM 1002 N N . GLY A 1 131 ? -12.053 -19.667 22.908 1.00 52.59 131 GLY A N 1
ATOM 1003 C CA . GLY A 1 131 ? -11.544 -19.812 24.272 1.00 52.59 131 GLY A CA 1
ATOM 1004 C C . GLY A 1 131 ? -12.524 -19.369 25.373 1.00 52.59 131 GLY A C 1
ATOM 1005 O O . GLY A 1 131 ? -13.485 -18.649 25.098 1.00 52.59 131 GLY A O 1
ATOM 1006 N N . PRO A 1 132 ? -12.269 -19.748 26.642 1.00 50.50 132 PRO A N 1
ATOM 1007 C CA . PRO A 1 132 ? -13.160 -19.473 27.782 1.00 50.50 132 PRO A CA 1
ATOM 1008 C C . PRO A 1 132 ? -13.405 -17.977 28.051 1.00 50.50 132 PRO A C 1
ATOM 1010 O O . PRO A 1 132 ? -14.345 -17.603 28.740 1.00 50.50 132 PRO A O 1
ATOM 1013 N N . GLN A 1 133 ? -12.555 -17.112 27.491 1.00 53.78 133 GLN A N 1
ATOM 1014 C CA . GLN A 1 133 ? -12.524 -15.660 27.699 1.00 53.78 133 GLN A CA 1
ATOM 1015 C C . GLN A 1 133 ? -13.039 -14.871 26.477 1.00 53.78 133 GLN A C 1
ATOM 1017 O O . GLN A 1 133 ? -12.841 -13.659 26.391 1.00 53.78 133 GLN A O 1
ATOM 1022 N N . ALA A 1 134 ? -13.685 -15.545 25.515 1.00 53.59 134 ALA A N 1
ATOM 1023 C CA . ALA A 1 134 ? -14.168 -14.975 24.251 1.00 53.59 134 ALA A CA 1
ATOM 1024 C C . ALA A 1 134 ? -15.037 -13.708 24.415 1.00 53.59 134 ALA A C 1
ATOM 1026 O O . ALA A 1 134 ? -15.001 -12.807 23.579 1.00 53.59 134 ALA A O 1
ATOM 1027 N N . ARG A 1 135 ? -15.784 -13.596 25.521 1.00 50.97 135 ARG A N 1
ATOM 1028 C CA . ARG A 1 135 ? -16.660 -12.445 25.809 1.00 50.97 135 ARG A CA 1
ATOM 1029 C C . ARG A 1 135 ? -15.936 -11.248 26.443 1.00 50.97 135 ARG A C 1
ATOM 1031 O O . ARG A 1 135 ? -16.528 -10.180 26.491 1.00 50.97 135 ARG A O 1
ATOM 1038 N N . THR A 1 136 ? -14.688 -11.401 26.897 1.00 56.31 136 THR A N 1
ATOM 1039 C CA . THR A 1 136 ? -13.993 -10.404 27.742 1.00 56.31 136 THR A CA 1
ATOM 1040 C C . THR A 1 136 ? -12.869 -9.650 27.022 1.00 56.31 136 THR A C 1
ATOM 1042 O O . THR A 1 136 ? -12.324 -8.694 27.563 1.00 56.31 136 THR A O 1
ATOM 1045 N N . LYS A 1 137 ? -12.482 -10.053 25.805 1.00 69.62 137 LYS A N 1
ATOM 1046 C CA . LYS A 1 137 ? -11.357 -9.439 25.075 1.00 69.62 137 LYS A CA 1
ATOM 1047 C C . LYS A 1 137 ? -11.791 -8.915 23.711 1.00 69.62 137 LYS A C 1
ATOM 1049 O O . LYS A 1 137 ? -11.607 -9.573 22.687 1.00 69.62 137 LYS A O 1
ATOM 1054 N N . TYR A 1 138 ? -12.343 -7.705 23.701 1.00 85.00 138 TYR A N 1
ATOM 1055 C CA . TYR A 1 138 ? -12.342 -6.869 22.503 1.00 85.00 138 TYR A CA 1
ATOM 1056 C C . TYR A 1 138 ? -10.937 -6.277 22.314 1.00 85.00 138 TYR A C 1
ATOM 1058 O O . TYR A 1 138 ? -10.380 -5.692 23.239 1.00 85.00 138 TYR A O 1
ATOM 1066 N N . ALA A 1 139 ? -10.344 -6.465 21.131 1.00 85.38 139 ALA A N 1
ATOM 1067 C CA . ALA A 1 139 ? -8.976 -6.036 20.837 1.00 85.38 139 ALA A CA 1
ATOM 1068 C C . ALA A 1 139 ? -8.972 -4.863 19.832 1.00 85.38 139 ALA A C 1
ATOM 1070 O O . ALA A 1 139 ? -9.028 -5.101 18.619 1.00 85.38 139 ALA A O 1
ATOM 1071 N N . PRO A 1 140 ? -8.874 -3.599 20.290 1.00 89.19 140 PRO A N 1
ATOM 1072 C CA . PRO A 1 140 ? -9.074 -2.421 19.439 1.00 89.19 140 PRO A CA 1
ATOM 1073 C C . PRO A 1 140 ? -8.034 -2.302 18.315 1.00 89.19 140 PRO A C 1
ATOM 1075 O O . PRO A 1 140 ? -8.396 -2.063 17.163 1.00 89.19 140 PRO A O 1
ATOM 1078 N N . TYR A 1 141 ? -6.754 -2.566 18.602 1.00 89.06 141 TYR A N 1
ATOM 1079 C CA . TYR A 1 141 ? -5.693 -2.548 17.585 1.00 89.06 141 TYR A CA 1
ATOM 1080 C C . TYR A 1 141 ? -5.867 -3.641 16.522 1.00 89.06 141 TYR A C 1
ATOM 1082 O O . TYR A 1 141 ? -5.600 -3.417 15.340 1.00 89.06 141 TYR A O 1
ATOM 1090 N N . ALA A 1 142 ? -6.348 -4.824 16.916 1.00 87.12 142 ALA A N 1
ATOM 1091 C CA . ALA A 1 142 ? -6.622 -5.904 15.974 1.00 87.12 142 ALA A CA 1
ATOM 1092 C C . ALA A 1 142 ? -7.823 -5.562 15.079 1.00 87.12 142 ALA A C 1
ATOM 1094 O O . ALA A 1 142 ? -7.758 -5.765 13.865 1.00 87.12 142 ALA A O 1
ATOM 1095 N N . ALA A 1 143 ? -8.885 -4.992 15.656 1.00 88.38 143 ALA A N 1
ATOM 1096 C CA . ALA A 1 143 ? -10.059 -4.532 14.918 1.00 88.38 143 ALA A CA 1
ATOM 1097 C C . ALA A 1 143 ? -9.704 -3.427 13.907 1.00 88.38 143 ALA A C 1
ATOM 1099 O O . ALA A 1 143 ? -10.095 -3.519 12.740 1.00 88.38 143 ALA A O 1
ATOM 1100 N N . GLN A 1 144 ? -8.885 -2.449 14.313 1.00 90.06 144 GLN A N 1
ATOM 1101 C CA . GLN A 1 144 ? -8.351 -1.407 13.431 1.00 90.06 144 GLN A CA 1
ATOM 1102 C C . GLN A 1 144 ? -7.575 -2.017 12.255 1.00 90.06 144 GLN A C 1
ATOM 1104 O O . GLN A 1 144 ? -7.908 -1.774 11.094 1.00 90.06 144 GLN A O 1
ATOM 1109 N N . LYS A 1 145 ? -6.601 -2.890 12.540 1.00 87.06 145 LYS A N 1
ATOM 1110 C CA . LYS A 1 145 ? -5.791 -3.552 11.508 1.00 87.06 145 LYS A CA 1
ATOM 1111 C C . LYS A 1 145 ? -6.651 -4.356 10.530 1.00 87.06 145 LYS A C 1
ATOM 1113 O O . LYS A 1 145 ? -6.414 -4.335 9.324 1.00 87.06 145 LYS A O 1
ATOM 1118 N N . GLN A 1 146 ? -7.670 -5.063 11.018 1.00 86.50 146 GLN A N 1
ATOM 1119 C CA . GLN A 1 146 ? -8.606 -5.782 10.152 1.00 86.50 146 GLN A CA 1
ATOM 1120 C C . GLN A 1 146 ? -9.430 -4.838 9.271 1.00 86.50 146 GLN A C 1
ATOM 1122 O O . GLN A 1 146 ? -9.662 -5.152 8.103 1.00 86.50 146 GLN A O 1
ATOM 1127 N N . ALA A 1 147 ? -9.881 -3.701 9.806 1.00 86.88 147 ALA A N 1
ATOM 1128 C CA . ALA A 1 147 ? -10.613 -2.698 9.038 1.00 86.88 147 ALA A CA 1
ATOM 1129 C C . ALA A 1 147 ? -9.746 -2.125 7.907 1.00 86.88 147 ALA A C 1
ATOM 1131 O O . ALA A 1 147 ? -10.189 -2.087 6.758 1.00 86.88 147 ALA A O 1
ATOM 1132 N N . GLU A 1 148 ? -8.490 -1.787 8.200 1.00 85.69 148 GLU A N 1
ATOM 1133 C CA . GLU A 1 148 ? -7.516 -1.331 7.205 1.00 85.69 148 GLU A CA 1
ATOM 1134 C C . GLU A 1 148 ? -7.273 -2.383 6.122 1.00 85.69 148 GLU A C 1
ATOM 1136 O O . GLU A 1 148 ? -7.330 -2.071 4.933 1.00 85.69 148 GLU A O 1
ATOM 1141 N N . LEU A 1 149 ? -7.052 -3.645 6.505 1.00 84.69 149 LEU A N 1
ATOM 1142 C CA . LEU A 1 149 ? -6.839 -4.737 5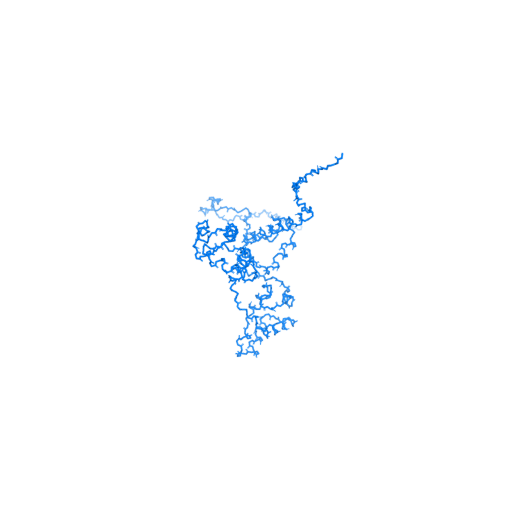.551 1.00 84.69 149 LEU A CA 1
ATOM 1143 C C . LEU A 1 149 ? -8.046 -4.934 4.624 1.00 84.69 149 LEU A C 1
ATOM 1145 O O . LEU A 1 149 ? -7.861 -5.078 3.416 1.00 84.69 149 LEU A O 1
ATOM 1149 N N . ARG A 1 150 ? -9.274 -4.879 5.158 1.00 83.00 150 ARG A N 1
ATOM 1150 C CA . ARG A 1 150 ? -10.509 -4.953 4.355 1.00 83.00 150 ARG A CA 1
ATOM 1151 C C . ARG A 1 150 ? -10.670 -3.738 3.435 1.00 83.00 150 ARG A C 1
ATOM 1153 O O . ARG A 1 150 ? -11.189 -3.875 2.331 1.00 83.00 150 ARG A O 1
ATOM 1160 N N . GLY A 1 151 ? -10.199 -2.566 3.862 1.00 81.69 151 GLY A N 1
ATOM 1161 C CA . GLY A 1 151 ? -10.230 -1.331 3.079 1.00 81.69 151 GLY A CA 1
ATOM 1162 C C . GLY A 1 151 ? -9.265 -1.307 1.888 1.00 81.69 151 GLY A C 1
ATOM 1163 O O . GLY A 1 151 ? -9.515 -0.583 0.927 1.00 81.69 151 GLY A O 1
ATOM 1164 N N . ARG A 1 152 ? -8.194 -2.118 1.893 1.00 80.31 152 ARG A N 1
ATOM 1165 C CA . ARG A 1 152 ? -7.119 -2.071 0.877 1.00 80.31 152 ARG A CA 1
ATOM 1166 C C . ARG A 1 152 ? -7.553 -2.385 -0.561 1.00 80.31 152 ARG A C 1
ATOM 1168 O O . ARG A 1 152 ? -6.754 -2.130 -1.457 1.00 80.31 152 ARG A O 1
ATOM 1175 N N . ARG A 1 153 ? -8.762 -2.931 -0.783 1.00 78.31 153 ARG A N 1
ATOM 1176 C CA . ARG A 1 153 ? -9.360 -3.316 -2.087 1.00 78.31 153 ARG A CA 1
ATOM 1177 C C . ARG A 1 153 ? -8.305 -3.587 -3.181 1.00 78.31 153 ARG A C 1
ATOM 1179 O O . ARG A 1 153 ? -8.234 -2.841 -4.164 1.00 78.31 153 ARG A O 1
ATOM 1186 N N . PRO A 1 154 ? -7.443 -4.604 -2.992 1.00 76.56 154 PRO A N 1
ATOM 1187 C CA . PRO A 1 154 ? -6.386 -4.898 -3.946 1.00 76.56 154 PRO A CA 1
ATOM 1188 C C . PRO A 1 154 ? -7.008 -5.261 -5.299 1.00 76.56 154 PRO A C 1
ATOM 1190 O O . PRO A 1 154 ? -7.973 -6.019 -5.366 1.00 76.56 154 PRO A O 1
ATOM 1193 N N . LYS A 1 155 ? -6.474 -4.683 -6.377 1.00 77.81 155 LYS A N 1
ATOM 1194 C CA . LYS A 1 155 ? -6.836 -5.058 -7.749 1.00 77.81 155 LYS A CA 1
ATOM 1195 C C . LYS A 1 155 ? -5.897 -6.169 -8.203 1.00 77.81 155 LYS A C 1
ATOM 1197 O O . LYS A 1 155 ? -4.697 -6.056 -7.950 1.00 77.81 155 LYS A O 1
ATOM 1202 N N . ALA A 1 156 ? -6.440 -7.184 -8.875 1.00 79.56 156 ALA A N 1
ATOM 1203 C CA . ALA A 1 156 ? -5.639 -8.228 -9.505 1.00 79.56 156 ALA A CA 1
ATOM 1204 C C . ALA A 1 156 ? -4.600 -7.589 -10.437 1.00 79.56 156 ALA A C 1
ATOM 1206 O O . ALA A 1 156 ? -4.914 -6.680 -11.216 1.00 79.56 156 ALA A O 1
ATOM 1207 N N . SER A 1 157 ? -3.354 -8.024 -10.307 1.00 80.62 157 SER A N 1
ATOM 1208 C CA . SER A 1 157 ? -2.257 -7.597 -11.163 1.00 80.62 157 SER A CA 1
ATOM 1209 C C . SER A 1 157 ? -2.188 -8.505 -12.383 1.00 80.62 157 SER A C 1
ATOM 1211 O O . SER A 1 157 ? -2.427 -9.705 -12.294 1.00 80.62 157 SER A O 1
ATOM 1213 N N . LYS A 1 158 ? -1.754 -7.965 -13.527 1.00 84.06 158 LYS A N 1
ATOM 1214 C CA . LYS A 1 158 ? -1.405 -8.798 -14.691 1.00 84.06 158 LYS A CA 1
ATOM 1215 C C . LYS A 1 158 ? -0.335 -9.839 -14.360 1.00 84.06 158 LYS A C 1
ATOM 1217 O O . LYS A 1 158 ? -0.319 -10.908 -14.949 1.00 84.06 158 LYS A O 1
ATOM 1222 N N . PHE A 1 159 ? 0.522 -9.540 -13.392 1.00 85.50 159 PHE A N 1
ATOM 1223 C CA . PHE A 1 159 ? 1.587 -10.435 -12.963 1.00 85.50 159 PHE A CA 1
ATOM 1224 C C . PHE A 1 159 ? 1.174 -11.420 -11.855 1.00 85.50 159 PHE A C 1
ATOM 1226 O O . PHE A 1 159 ? 2.022 -12.105 -11.302 1.00 85.50 159 PHE A O 1
ATOM 1233 N N . ASP A 1 160 ? -0.121 -11.553 -11.557 1.00 85.31 160 ASP A N 1
ATOM 1234 C CA . ASP A 1 160 ? -0.599 -12.690 -10.756 1.00 85.31 160 ASP A CA 1
ATOM 1235 C C . ASP A 1 160 ? -0.599 -13.996 -11.588 1.00 85.31 160 ASP A C 1
ATOM 1237 O O . ASP A 1 160 ? -0.634 -15.089 -11.029 1.00 85.31 160 ASP A O 1
ATOM 1241 N N . HIS A 1 161 ? -0.502 -13.898 -12.924 1.00 89.25 161 HIS A N 1
ATOM 1242 C CA . HIS A 1 161 ? -0.393 -15.041 -13.833 1.00 89.25 161 HIS A CA 1
ATOM 1243 C C . HIS A 1 161 ? 1.053 -15.589 -13.887 1.00 89.25 161 HIS A C 1
ATOM 1245 O O . HIS A 1 161 ? 1.948 -14.907 -14.406 1.00 89.25 161 HIS A O 1
ATOM 1251 N N . PRO A 1 162 ? 1.319 -16.818 -13.401 1.00 89.56 162 PRO A N 1
ATOM 1252 C CA . PRO A 1 162 ? 2.682 -17.312 -13.182 1.00 89.56 162 PRO A CA 1
ATOM 1253 C C . PRO A 1 162 ? 3.468 -17.537 -14.481 1.00 89.56 162 PRO A C 1
ATOM 1255 O O . PRO A 1 162 ? 4.661 -17.237 -14.537 1.00 89.56 162 PRO A O 1
ATOM 1258 N N . GLU A 1 163 ? 2.813 -18.005 -15.547 1.00 92.38 163 GLU A N 1
ATOM 1259 C CA . GLU A 1 163 ? 3.454 -18.236 -16.851 1.00 92.38 163 GLU A CA 1
ATOM 1260 C C . GLU A 1 163 ? 3.955 -16.917 -17.459 1.00 92.38 163 GLU A C 1
ATOM 1262 O O . GLU A 1 163 ? 5.081 -16.821 -17.948 1.00 92.38 163 GLU A O 1
ATOM 1267 N N . LEU A 1 164 ? 3.142 -15.862 -17.347 1.00 91.88 164 LEU A N 1
ATOM 1268 C CA . LEU A 1 164 ? 3.482 -14.535 -17.852 1.00 91.88 164 LEU A CA 1
ATOM 1269 C C . LEU A 1 164 ? 4.674 -13.956 -17.081 1.00 91.88 164 LEU A C 1
ATOM 1271 O O . LEU A 1 164 ? 5.611 -13.432 -17.686 1.00 91.88 164 LEU A O 1
ATOM 1275 N N . VAL A 1 165 ? 4.666 -14.091 -15.750 1.00 91.50 165 VAL A N 1
ATOM 1276 C CA . VAL A 1 165 ? 5.798 -13.700 -14.901 1.00 91.50 165 VAL A CA 1
ATOM 1277 C C . VAL A 1 165 ? 7.064 -14.420 -15.340 1.00 91.50 165 VAL A C 1
ATOM 1279 O O . VAL A 1 165 ? 8.084 -13.768 -15.554 1.00 91.50 165 VAL A O 1
ATOM 1282 N N . PHE A 1 166 ? 7.005 -15.738 -15.519 1.00 91.81 166 PHE A N 1
ATOM 1283 C CA . PHE A 1 166 ? 8.162 -16.535 -15.907 1.00 91.81 166 PHE A CA 1
ATOM 1284 C C . PHE A 1 166 ? 8.768 -16.072 -17.239 1.00 91.81 166 PHE A C 1
ATOM 1286 O O . PHE A 1 166 ? 9.977 -15.830 -17.319 1.00 91.81 166 PHE A O 1
ATOM 1293 N N . VAL A 1 167 ? 7.940 -15.877 -18.272 1.00 93.62 167 VAL A N 1
ATOM 1294 C CA . VAL A 1 167 ? 8.411 -15.423 -19.590 1.00 93.62 167 VAL A CA 1
ATOM 1295 C C . VAL A 1 167 ? 9.042 -14.034 -19.497 1.00 93.62 167 VAL A C 1
ATOM 1297 O O . VAL A 1 167 ? 10.151 -13.828 -19.996 1.00 93.62 167 VAL A O 1
ATOM 1300 N N . VAL A 1 168 ? 8.383 -13.091 -18.817 1.00 92.88 168 VAL A N 1
ATOM 1301 C CA . VAL A 1 168 ? 8.893 -11.721 -18.661 1.00 92.88 168 VAL A CA 1
ATOM 1302 C C . VAL A 1 168 ? 10.217 -11.714 -17.895 1.00 92.88 168 VAL A C 1
ATOM 1304 O O . VAL A 1 168 ? 11.165 -11.063 -18.332 1.00 92.88 168 VAL A O 1
ATOM 1307 N N . GLN A 1 169 ? 10.331 -12.474 -16.801 1.00 92.50 169 GLN A N 1
ATOM 1308 C CA . GLN A 1 169 ? 11.577 -12.586 -16.036 1.00 92.50 169 GLN A CA 1
ATOM 1309 C C . GLN A 1 169 ? 12.714 -13.155 -16.887 1.00 92.50 169 GLN A C 1
ATOM 1311 O O . GLN A 1 169 ? 13.790 -12.562 -16.945 1.00 92.50 169 GLN A O 1
ATOM 1316 N N . LYS A 1 170 ? 12.468 -14.259 -17.604 1.00 93.56 170 LYS A N 1
ATOM 1317 C CA . LYS A 1 170 ? 13.466 -14.885 -18.480 1.00 93.56 170 LYS A CA 1
ATOM 1318 C C . LYS A 1 170 ? 13.974 -13.904 -19.539 1.00 93.56 170 LYS A C 1
ATOM 1320 O O . LYS A 1 170 ? 15.179 -13.806 -19.754 1.00 93.56 170 LYS A O 1
ATOM 1325 N N . LYS A 1 171 ? 13.076 -13.152 -20.181 1.00 94.06 171 LYS A N 1
ATOM 1326 C CA . LYS A 1 171 ? 13.450 -12.174 -21.216 1.00 94.06 171 LYS A CA 1
ATOM 1327 C C . LYS A 1 171 ? 14.194 -10.967 -20.644 1.00 94.06 171 LYS A C 1
ATOM 1329 O O . LYS A 1 171 ? 15.160 -10.514 -21.254 1.00 94.06 171 LYS A O 1
ATOM 1334 N N . LEU A 1 172 ? 13.817 -10.494 -19.455 1.00 92.19 172 LEU A N 1
ATOM 1335 C CA . LEU A 1 172 ? 14.566 -9.447 -18.755 1.00 92.19 172 LEU A CA 1
ATOM 1336 C C . LEU A 1 172 ? 15.993 -9.898 -18.425 1.00 92.19 172 LEU A C 1
ATOM 1338 O O . LEU A 1 172 ? 16.920 -9.136 -18.667 1.00 92.19 172 LEU A O 1
ATOM 1342 N N . CYS A 1 173 ? 16.202 -11.136 -17.964 1.00 91.50 173 CYS A N 1
ATOM 1343 C CA . CYS A 1 173 ? 17.549 -11.675 -17.727 1.00 91.50 173 CYS A CA 1
ATOM 1344 C C . CYS A 1 173 ? 18.407 -11.713 -19.005 1.00 91.50 173 CYS A C 1
ATOM 1346 O O . CYS A 1 173 ? 19.619 -11.514 -18.943 1.00 91.50 173 CYS A O 1
ATOM 1348 N N . LEU A 1 174 ? 17.776 -11.892 -20.171 1.00 93.56 174 LEU A N 1
ATOM 1349 C CA . LEU A 1 174 ? 18.417 -11.791 -21.489 1.00 93.56 174 LEU A CA 1
ATOM 1350 C C . LEU A 1 174 ? 18.642 -10.338 -21.952 1.00 93.56 174 LEU A C 1
ATOM 1352 O O . LEU A 1 174 ? 19.038 -10.118 -23.093 1.00 93.56 174 LEU A O 1
ATOM 1356 N N . LYS A 1 175 ? 18.405 -9.346 -21.083 1.00 91.69 175 LYS A N 1
ATOM 1357 C CA . LYS A 1 175 ? 18.555 -7.903 -21.337 1.00 91.69 175 LYS A CA 1
ATOM 1358 C C . LYS A 1 175 ? 17.616 -7.347 -22.415 1.00 91.69 175 LYS A C 1
ATOM 1360 O O . LYS A 1 175 ? 17.925 -6.325 -23.029 1.00 91.69 175 LYS A O 1
ATOM 1365 N N . TRP A 1 176 ? 16.461 -7.982 -22.631 1.00 94.12 176 TRP A N 1
ATOM 1366 C CA . TRP A 1 176 ? 15.431 -7.445 -23.526 1.00 94.12 176 TRP A CA 1
ATOM 1367 C C . TRP A 1 176 ? 14.786 -6.193 -22.917 1.00 94.12 176 TRP A C 1
ATOM 1369 O O . TRP A 1 176 ? 14.590 -6.109 -21.700 1.00 94.12 176 TRP A O 1
ATOM 1379 N N . SER A 1 177 ? 14.437 -5.214 -23.756 1.00 92.06 177 SER A N 1
ATOM 1380 C CA . SER A 1 177 ? 13.701 -4.027 -23.314 1.00 92.06 177 SER A CA 1
ATOM 1381 C C . SER A 1 177 ? 12.227 -4.359 -23.027 1.00 92.06 177 SER A C 1
ATOM 1383 O O . SER A 1 177 ? 11.680 -5.287 -23.624 1.00 92.06 177 SER A O 1
ATOM 1385 N N . PRO A 1 178 ? 11.537 -3.603 -22.150 1.00 92.56 178 PRO A N 1
ATOM 1386 C CA . PRO A 1 178 ? 10.100 -3.781 -21.926 1.00 92.56 178 PRO A CA 1
ATOM 1387 C C . PRO A 1 178 ? 9.261 -3.727 -23.211 1.00 92.56 178 PRO A C 1
ATOM 1389 O O . PRO A 1 178 ? 8.295 -4.476 -23.326 1.00 92.56 178 PRO A O 1
ATOM 1392 N N . ASP A 1 179 ? 9.653 -2.888 -24.176 1.00 94.56 179 ASP A N 1
ATOM 1393 C CA . ASP A 1 179 ? 9.010 -2.800 -25.493 1.00 94.56 179 ASP A CA 1
ATOM 1394 C C . ASP A 1 179 ? 9.195 -4.102 -26.286 1.00 94.56 179 ASP A C 1
ATOM 1396 O O . ASP A 1 179 ? 8.217 -4.728 -26.680 1.00 94.56 179 ASP A O 1
ATOM 1400 N N . GLN A 1 180 ? 10.432 -4.605 -26.381 1.00 95.44 180 GLN A N 1
ATOM 1401 C CA . GLN A 1 180 ? 10.730 -5.871 -27.062 1.00 95.44 180 GLN A CA 1
ATOM 1402 C C . GLN A 1 180 ? 9.989 -7.064 -26.450 1.00 95.44 180 GLN A C 1
ATOM 1404 O O . GLN A 1 180 ? 9.580 -7.979 -27.160 1.00 95.44 180 GLN A O 1
ATOM 1409 N N . ILE A 1 181 ? 9.831 -7.083 -25.124 1.00 94.44 181 ILE A N 1
ATOM 1410 C CA . ILE A 1 181 ? 9.105 -8.152 -24.429 1.00 94.44 181 ILE A CA 1
ATOM 1411 C C . ILE A 1 181 ? 7.612 -8.088 -24.755 1.00 94.44 181 ILE A C 1
ATOM 1413 O O . ILE A 1 181 ? 7.016 -9.126 -25.033 1.00 94.44 181 ILE A O 1
ATOM 1417 N N . SER A 1 182 ? 7.019 -6.891 -24.733 1.00 95.44 182 SER A N 1
ATOM 1418 C CA . SER A 1 182 ? 5.616 -6.678 -25.106 1.00 95.44 182 SER A CA 1
ATOM 1419 C C . SER A 1 182 ? 5.345 -7.151 -26.534 1.00 95.44 182 SER A C 1
ATOM 1421 O O . SER A 1 182 ? 4.429 -7.942 -26.756 1.00 95.44 182 SER A O 1
ATOM 1423 N N . ASP A 1 183 ? 6.177 -6.725 -27.485 1.00 95.25 183 ASP A N 1
ATOM 1424 C CA . ASP A 1 183 ? 6.016 -7.070 -28.900 1.00 95.25 183 ASP A CA 1
ATOM 1425 C C . ASP A 1 183 ? 6.189 -8.576 -29.131 1.00 95.25 183 ASP A C 1
ATOM 1427 O O . ASP A 1 183 ? 5.412 -9.207 -29.845 1.00 95.25 183 ASP A O 1
ATOM 1431 N N . HIS A 1 184 ? 7.159 -9.193 -28.451 1.00 95.19 184 HIS A N 1
ATOM 1432 C CA . HIS A 1 184 ? 7.367 -10.636 -28.515 1.00 95.19 184 HIS A CA 1
ATOM 1433 C C . HIS A 1 184 ? 6.189 -11.435 -27.959 1.00 95.19 184 HIS A C 1
ATOM 1435 O O . HIS A 1 184 ? 5.792 -12.429 -28.563 1.00 95.19 184 HIS A O 1
ATOM 1441 N N . LEU A 1 185 ? 5.619 -11.014 -26.827 1.00 95.19 185 LEU A N 1
ATOM 1442 C CA . LEU A 1 185 ? 4.440 -11.666 -26.257 1.00 95.19 185 LEU A CA 1
ATOM 1443 C C . LEU A 1 185 ? 3.234 -11.553 -27.194 1.00 95.19 185 LEU A C 1
ATOM 1445 O O . LEU A 1 185 ? 2.505 -12.528 -27.352 1.00 95.19 185 LEU A O 1
ATOM 1449 N N . ALA A 1 186 ? 3.054 -10.401 -27.846 1.00 93.56 186 ALA A N 1
ATOM 1450 C CA . ALA A 1 186 ? 1.990 -10.204 -28.825 1.00 93.56 186 ALA A CA 1
ATOM 1451 C C . ALA A 1 186 ? 2.160 -11.090 -30.073 1.00 93.56 186 ALA A C 1
ATOM 1453 O O . ALA A 1 186 ? 1.167 -11.595 -30.588 1.00 93.56 186 ALA A O 1
ATOM 1454 N N . ALA A 1 187 ? 3.398 -11.305 -30.530 1.00 93.81 187 ALA A N 1
ATOM 1455 C CA . ALA A 1 187 ? 3.692 -12.131 -31.701 1.00 93.81 187 ALA A CA 1
ATOM 1456 C C . ALA A 1 187 ? 3.594 -13.642 -31.425 1.00 93.81 187 ALA A C 1
ATOM 1458 O O . ALA A 1 187 ? 3.087 -14.385 -32.258 1.00 93.81 187 ALA A O 1
ATOM 1459 N N . VAL A 1 188 ? 4.079 -14.109 -30.269 1.00 95.12 188 VAL A N 1
ATOM 1460 C CA . VAL A 1 188 ? 4.086 -15.544 -29.922 1.00 95.12 188 VAL A CA 1
ATOM 1461 C C . VAL A 1 188 ? 2.717 -16.021 -29.438 1.00 95.12 188 VAL A C 1
ATOM 1463 O O . VAL A 1 188 ? 2.352 -17.171 -29.663 1.00 95.12 188 VAL A O 1
ATOM 1466 N N . PHE A 1 189 ? 1.954 -15.147 -28.778 1.00 92.62 189 PHE A N 1
ATOM 1467 C CA . PHE A 1 189 ? 0.655 -15.481 -28.196 1.00 92.62 189 PHE A CA 1
ATOM 1468 C C . PHE A 1 189 ? -0.452 -14.543 -28.708 1.00 92.62 189 PHE A C 1
ATOM 1470 O O . PHE A 1 189 ? -1.041 -13.801 -27.912 1.00 92.62 189 PHE A O 1
ATOM 1477 N N . PRO A 1 190 ? -0.767 -14.561 -30.017 1.00 90.81 190 PRO A N 1
ATOM 1478 C CA . PRO A 1 190 ? -1.742 -13.640 -30.599 1.00 90.81 190 PRO A CA 1
ATOM 1479 C C . PRO A 1 190 ? -3.135 -13.789 -29.969 1.00 90.81 190 PRO A C 1
ATOM 1481 O O . PRO A 1 190 ? -3.759 -12.779 -29.630 1.00 90.81 190 PRO A O 1
ATOM 1484 N N . ASP A 1 191 ? -3.578 -15.020 -29.701 1.00 92.88 191 ASP A N 1
ATOM 1485 C CA . ASP A 1 191 ? -4.947 -15.309 -29.243 1.00 92.88 191 ASP A CA 1
ATOM 1486 C C . ASP A 1 191 ? -5.109 -15.335 -27.712 1.00 92.88 191 ASP A C 1
ATOM 1488 O O . ASP A 1 191 ? -6.226 -15.335 -27.194 1.00 92.88 191 ASP A O 1
ATOM 1492 N N . ARG A 1 192 ? -4.010 -15.310 -26.940 1.00 92.19 192 ARG A N 1
ATOM 1493 C CA . ARG A 1 192 ? -4.064 -15.397 -25.466 1.00 92.19 192 ARG A CA 1
ATOM 1494 C C . ARG A 1 192 ? -4.003 -14.013 -24.823 1.00 92.19 192 ARG A C 1
ATOM 1496 O O . ARG A 1 192 ? -2.930 -13.472 -24.555 1.00 92.19 192 ARG A O 1
ATOM 1503 N N . GLN A 1 193 ? -5.165 -13.452 -24.486 1.00 88.06 193 GLN A N 1
ATOM 1504 C CA . GLN A 1 193 ? -5.270 -12.127 -23.849 1.00 88.06 193 GLN A CA 1
ATOM 1505 C C . GLN A 1 193 ? -4.559 -12.033 -22.482 1.00 88.06 193 GLN A C 1
ATOM 1507 O O . GLN A 1 193 ? -4.106 -10.957 -22.075 1.00 88.06 193 GLN A O 1
ATOM 1512 N N . GLU A 1 194 ? -4.434 -13.150 -21.772 1.00 89.31 194 GLU A N 1
ATOM 1513 C CA . GLU A 1 194 ? -3.713 -13.254 -20.496 1.00 89.31 194 GLU A CA 1
ATOM 1514 C C . GLU A 1 194 ? -2.220 -12.940 -20.648 1.00 89.31 194 GLU A C 1
ATOM 1516 O O . GLU A 1 194 ? -1.636 -12.311 -19.767 1.00 89.31 194 GLU A O 1
ATOM 1521 N N . MET A 1 195 ? -1.636 -13.279 -21.803 1.00 92.19 195 MET A N 1
ATOM 1522 C CA . MET A 1 195 ? -0.221 -13.065 -22.120 1.00 92.19 195 MET A CA 1
ATOM 1523 C C . MET A 1 195 ? 0.067 -11.655 -22.649 1.00 92.19 195 MET A C 1
ATOM 1525 O O . MET A 1 195 ? 1.225 -11.251 -22.745 1.00 92.19 195 MET A O 1
ATOM 1529 N N . ARG A 1 196 ? -0.973 -10.869 -22.958 1.00 91.81 196 ARG A N 1
ATOM 1530 C CA . ARG A 1 196 ? -0.817 -9.491 -23.431 1.00 91.81 196 ARG A CA 1
ATOM 1531 C C . ARG A 1 196 ? -0.518 -8.542 -22.273 1.00 91.81 196 ARG A C 1
ATOM 1533 O O . ARG A 1 196 ? -1.328 -8.370 -21.353 1.00 91.81 196 ARG A O 1
ATOM 1540 N N . VAL A 1 197 ? 0.626 -7.869 -22.365 1.00 92.44 197 VAL A N 1
ATOM 1541 C CA . VAL A 1 197 ? 1.099 -6.878 -21.393 1.00 92.44 197 VAL A CA 1
ATOM 1542 C C . VAL A 1 197 ? 1.746 -5.722 -22.135 1.00 92.44 197 VAL A C 1
ATOM 1544 O O . VAL A 1 197 ? 2.554 -5.950 -23.023 1.00 92.44 197 VAL A O 1
ATOM 1547 N N . SER A 1 198 ? 1.424 -4.485 -21.750 1.00 92.62 198 SER A N 1
ATOM 1548 C CA . SER A 1 198 ? 2.080 -3.311 -22.325 1.00 92.62 198 SER A CA 1
ATOM 1549 C C . SER A 1 198 ? 3.449 -3.043 -21.680 1.00 92.62 198 SER A C 1
ATOM 1551 O O . SER A 1 198 ? 3.658 -3.373 -20.503 1.00 92.62 198 SER A O 1
ATOM 1553 N N . PRO A 1 199 ? 4.363 -2.343 -22.373 1.00 91.62 199 PRO A N 1
ATOM 1554 C CA . PRO A 1 199 ? 5.678 -1.997 -21.823 1.00 91.62 199 PRO A CA 1
ATOM 1555 C C . PRO A 1 199 ? 5.574 -1.171 -20.534 1.00 91.62 199 PRO A C 1
ATOM 1557 O O . PRO A 1 199 ? 6.382 -1.301 -19.612 1.00 91.62 199 PRO A O 1
ATOM 1560 N N . GLU A 1 200 ? 4.532 -0.341 -20.439 1.00 89.25 200 GLU A N 1
ATOM 1561 C CA . GLU A 1 200 ? 4.230 0.477 -19.268 1.00 89.25 200 GLU A CA 1
ATOM 1562 C C . GLU A 1 200 ? 3.878 -0.383 -18.045 1.00 89.25 200 GLU A C 1
ATOM 1564 O O . GLU A 1 200 ? 4.338 -0.077 -16.946 1.00 89.25 200 GLU A O 1
ATOM 1569 N N . VAL A 1 201 ? 3.127 -1.477 -18.217 1.00 89.88 201 VAL A N 1
ATOM 1570 C CA . VAL A 1 201 ? 2.786 -2.400 -17.119 1.00 89.88 201 VAL A CA 1
ATOM 1571 C C . VAL A 1 201 ? 4.041 -3.111 -16.605 1.00 89.88 201 VAL A C 1
ATOM 1573 O O . VAL A 1 201 ? 4.245 -3.174 -15.391 1.00 89.88 201 VAL A O 1
ATOM 1576 N N . ILE A 1 202 ? 4.932 -3.549 -17.505 1.00 89.50 202 ILE A N 1
ATOM 1577 C CA . ILE A 1 202 ? 6.242 -4.121 -17.142 1.00 89.50 202 ILE A CA 1
ATOM 1578 C C . ILE A 1 202 ? 7.070 -3.096 -16.356 1.00 89.50 202 ILE A C 1
ATOM 1580 O O . ILE A 1 202 ? 7.559 -3.391 -15.264 1.00 89.50 202 ILE A O 1
ATOM 1584 N N . CYS A 1 203 ? 7.169 -1.859 -16.849 1.00 86.44 203 CYS A N 1
ATOM 1585 C CA . CYS A 1 203 ? 7.878 -0.784 -16.153 1.00 86.44 203 CYS A CA 1
ATOM 1586 C C . CYS A 1 203 ? 7.290 -0.503 -14.762 1.00 86.44 203 CYS A C 1
ATOM 1588 O O . CYS A 1 203 ? 8.030 -0.335 -13.792 1.00 86.44 203 CYS A O 1
ATOM 1590 N N . GLN A 1 204 ? 5.963 -0.440 -14.637 1.00 82.06 204 GLN A N 1
ATOM 1591 C CA . GLN A 1 204 ? 5.299 -0.185 -13.359 1.00 82.06 204 GLN A CA 1
ATOM 1592 C C . GLN A 1 204 ? 5.547 -1.298 -12.336 1.00 82.06 204 GLN A C 1
ATOM 1594 O O . GLN A 1 204 ? 5.716 -0.987 -11.156 1.00 82.06 204 GLN A O 1
ATOM 1599 N N . ALA A 1 205 ? 5.606 -2.560 -12.767 1.00 84.19 205 ALA A N 1
ATOM 1600 C CA . ALA A 1 205 ? 5.932 -3.680 -11.887 1.00 84.19 205 ALA A CA 1
ATOM 1601 C C . ALA A 1 205 ? 7.393 -3.646 -11.416 1.00 84.19 205 ALA A C 1
ATOM 1603 O O . ALA A 1 205 ? 7.651 -3.854 -10.229 1.00 84.19 205 ALA A O 1
ATOM 1604 N N . LEU A 1 206 ? 8.329 -3.292 -12.306 1.00 83.94 206 LEU A N 1
ATOM 1605 C CA . LEU A 1 206 ? 9.754 -3.168 -11.979 1.00 83.94 206 LEU A CA 1
ATOM 1606 C C . LEU A 1 206 ? 10.035 -2.035 -10.982 1.00 83.94 206 LEU A C 1
ATOM 1608 O O . LEU A 1 206 ? 10.727 -2.241 -9.989 1.00 83.94 206 LEU A O 1
ATOM 1612 N N . TYR A 1 207 ? 9.480 -0.841 -11.212 1.00 77.50 207 TYR A N 1
ATOM 1613 C CA . TYR A 1 207 ? 9.738 0.324 -10.352 1.00 77.50 207 TYR A CA 1
ATOM 1614 C C . TYR A 1 207 ? 8.833 0.391 -9.117 1.00 77.50 207 TYR A C 1
ATOM 1616 O O . TYR A 1 207 ? 9.133 1.110 -8.168 1.00 77.50 207 TYR A O 1
ATOM 1624 N N . GLY A 1 208 ? 7.709 -0.326 -9.113 1.00 69.31 208 GLY A N 1
ATOM 1625 C CA . GLY A 1 208 ? 6.719 -0.309 -8.035 1.00 69.31 208 GLY A CA 1
ATOM 1626 C C . GLY A 1 208 ? 7.082 -1.139 -6.802 1.00 69.31 208 GLY A C 1
ATOM 1627 O O . GLY A 1 208 ? 6.198 -1.344 -5.971 1.00 69.31 208 GLY A O 1
ATOM 1628 N N . GLY A 1 209 ? 8.325 -1.625 -6.699 1.00 62.62 209 GLY A N 1
ATOM 1629 C CA . GLY A 1 209 ? 8.794 -2.449 -5.583 1.00 62.62 209 GLY A CA 1
ATOM 1630 C C . GLY A 1 209 ? 8.287 -3.894 -5.623 1.00 62.62 209 GLY A C 1
ATOM 1631 O O . GLY A 1 209 ? 8.002 -4.453 -4.570 1.00 62.62 209 GLY A O 1
ATOM 1632 N N . GLY A 1 210 ? 8.137 -4.491 -6.814 1.00 57.06 210 GLY A N 1
ATOM 1633 C CA . GLY A 1 210 ? 7.745 -5.902 -6.949 1.00 57.06 210 GLY A CA 1
ATOM 1634 C C . GLY A 1 210 ? 6.247 -6.161 -6.763 1.00 57.06 210 GLY A C 1
ATOM 1635 O O . GLY A 1 210 ? 5.850 -7.151 -6.152 1.00 57.06 210 GLY A O 1
ATOM 1636 N N . ARG A 1 211 ? 5.378 -5.275 -7.272 1.00 57.16 211 ARG A N 1
ATOM 1637 C CA . ARG A 1 211 ? 3.934 -5.570 -7.309 1.00 57.16 211 ARG A CA 1
ATOM 1638 C C . ARG A 1 211 ? 3.657 -6.705 -8.300 1.00 57.16 211 ARG A C 1
ATOM 1640 O O . ARG A 1 211 ? 4.008 -6.585 -9.470 1.00 57.16 211 ARG A O 1
ATOM 1647 N N . GLY A 1 212 ? 2.975 -7.752 -7.828 1.00 58.97 212 GLY A N 1
ATOM 1648 C CA . GLY A 1 212 ? 2.550 -8.900 -8.636 1.00 58.97 212 GLY A CA 1
ATOM 1649 C C . GLY A 1 212 ? 3.668 -9.905 -8.922 1.00 58.97 212 GLY A C 1
ATOM 1650 O O . GLY A 1 212 ? 3.870 -10.268 -10.059 1.00 58.97 212 GLY A O 1
ATOM 1651 N N . GLY A 1 213 ? 4.479 -10.312 -7.945 1.00 64.81 213 GLY A N 1
ATOM 1652 C CA . GLY A 1 213 ? 5.365 -11.481 -8.117 1.00 64.81 213 GLY A CA 1
ATOM 1653 C C . GLY A 1 213 ? 6.623 -11.301 -8.989 1.00 64.81 213 GLY A C 1
ATOM 1654 O O . GLY A 1 213 ? 7.428 -12.229 -9.080 1.00 64.81 213 GLY A O 1
ATOM 1655 N N . LEU A 1 214 ? 6.867 -10.128 -9.590 1.00 75.88 214 LEU A N 1
ATOM 1656 C CA . LEU A 1 214 ? 8.160 -9.825 -10.222 1.00 75.88 214 LEU A CA 1
ATOM 1657 C C . LEU A 1 214 ? 9.236 -9.535 -9.167 1.00 75.88 214 LEU A C 1
ATOM 1659 O O . LEU A 1 214 ? 9.017 -8.750 -8.242 1.00 75.88 214 LEU A O 1
ATOM 1663 N N . ARG A 1 215 ? 10.426 -10.127 -9.329 1.00 76.31 215 ARG A N 1
ATOM 1664 C CA . ARG A 1 215 ? 11.560 -9.886 -8.422 1.00 76.31 215 ARG A CA 1
ATOM 1665 C C . ARG A 1 215 ? 12.011 -8.425 -8.502 1.00 76.31 215 ARG A C 1
ATOM 1667 O O . ARG A 1 215 ? 12.168 -7.872 -9.591 1.00 76.31 215 ARG A O 1
ATOM 1674 N N . VAL A 1 216 ? 12.256 -7.821 -7.339 1.00 69.50 216 VAL A N 1
ATOM 1675 C CA . VAL A 1 216 ? 12.589 -6.392 -7.199 1.00 69.50 216 VAL A CA 1
ATOM 1676 C C . VAL A 1 216 ? 13.887 -6.030 -7.930 1.00 69.50 216 VAL A C 1
ATOM 1678 O O . VAL A 1 216 ? 13.999 -4.929 -8.462 1.00 69.50 216 VAL A O 1
ATOM 1681 N N . ASP A 1 217 ? 14.830 -6.963 -8.048 1.00 80.69 217 ASP A N 1
ATOM 1682 C CA . ASP A 1 217 ? 16.176 -6.706 -8.580 1.00 80.69 217 ASP A CA 1
ATOM 1683 C C . ASP A 1 217 ? 16.265 -6.725 -10.114 1.00 80.69 217 ASP A C 1
ATOM 1685 O O . ASP A 1 217 ? 17.281 -6.335 -10.686 1.00 80.69 217 ASP A O 1
ATOM 1689 N N . LEU A 1 218 ? 15.189 -7.101 -10.813 1.00 84.69 218 LEU A N 1
ATOM 1690 C CA . LEU A 1 218 ? 15.198 -7.250 -12.277 1.00 84.69 218 LEU A CA 1
ATOM 1691 C C . LEU A 1 218 ? 15.434 -5.934 -13.028 1.00 84.69 218 LEU A C 1
ATOM 1693 O O . LEU A 1 218 ? 15.833 -5.945 -14.192 1.00 84.69 218 LEU A O 1
ATOM 1697 N N . HIS A 1 219 ? 15.242 -4.793 -12.364 1.00 82.31 219 HIS A N 1
ATOM 1698 C CA . HIS A 1 219 ? 15.566 -3.482 -12.921 1.00 82.31 219 HIS A CA 1
ATOM 1699 C C . HIS A 1 219 ? 17.057 -3.333 -13.281 1.00 82.31 219 HIS A C 1
ATOM 1701 O O . HIS A 1 219 ? 17.389 -2.504 -14.129 1.00 82.31 219 HIS A O 1
ATOM 1707 N N . GLN A 1 220 ? 17.945 -4.134 -12.679 1.00 85.88 220 GLN A N 1
ATOM 1708 C CA . GLN A 1 220 ? 19.383 -4.151 -12.968 1.00 85.88 220 GLN A CA 1
ATOM 1709 C C . GLN A 1 220 ? 19.697 -4.664 -14.380 1.00 85.88 220 GLN A C 1
ATOM 1711 O O . GLN A 1 220 ? 20.705 -4.270 -14.961 1.00 85.88 220 GLN A O 1
ATOM 1716 N N . HIS A 1 221 ? 18.824 -5.493 -14.962 1.00 87.19 221 HIS A N 1
ATOM 1717 C CA . HIS A 1 221 ? 18.996 -5.990 -16.329 1.00 87.19 221 HIS A CA 1
ATOM 1718 C C . HIS A 1 221 ? 18.567 -4.982 -17.401 1.00 87.19 221 HIS A C 1
ATOM 1720 O O . HIS A 1 221 ? 18.882 -5.159 -18.579 1.00 87.19 221 HIS A O 1
ATOM 1726 N N . LEU A 1 222 ? 17.877 -3.902 -17.015 1.00 85.50 222 LEU A N 1
ATOM 1727 C CA . LEU A 1 222 ? 17.612 -2.796 -17.926 1.00 85.50 222 LEU A CA 1
ATOM 1728 C C . LEU A 1 222 ? 18.915 -2.051 -18.216 1.00 85.50 222 LEU A C 1
ATOM 1730 O O . LEU A 1 222 ? 19.714 -1.815 -17.315 1.00 85.50 222 LEU A O 1
ATOM 1734 N N . ARG A 1 223 ? 19.064 -1.528 -19.437 1.00 85.50 223 ARG A N 1
ATOM 1735 C CA . ARG A 1 223 ? 20.228 -0.717 -19.849 1.00 85.50 223 ARG A CA 1
ATOM 1736 C C . ARG A 1 223 ? 20.568 0.430 -18.887 1.00 85.50 223 ARG A C 1
ATOM 1738 O O . ARG A 1 223 ? 21.713 0.850 -18.802 1.00 85.50 223 ARG A O 1
ATOM 1745 N N . THR A 1 224 ? 19.569 0.965 -18.184 1.00 83.69 224 THR A N 1
ATOM 1746 C CA . THR A 1 224 ? 19.767 2.062 -17.227 1.00 83.69 224 THR A CA 1
ATOM 1747 C C . THR A 1 224 ? 20.064 1.600 -15.799 1.00 83.69 224 THR A C 1
ATOM 1749 O O . THR A 1 224 ? 20.516 2.425 -15.010 1.00 83.69 224 THR A O 1
ATOM 1752 N N . GLY A 1 225 ? 19.764 0.344 -15.443 1.00 82.31 225 GLY A N 1
ATOM 1753 C CA . GLY A 1 225 ? 19.963 -0.219 -14.102 1.00 82.31 225 GLY A CA 1
ATOM 1754 C C . GLY A 1 225 ? 19.241 0.515 -12.964 1.00 82.31 225 GLY A C 1
ATOM 1755 O O . GLY A 1 225 ? 19.587 0.353 -11.798 1.00 82.31 225 GLY A O 1
ATOM 1756 N N . ARG A 1 226 ? 18.278 1.398 -13.262 1.00 81.88 226 ARG A N 1
ATOM 1757 C CA . ARG A 1 226 ? 17.682 2.286 -12.252 1.00 81.88 226 ARG A CA 1
ATOM 1758 C C . ARG A 1 226 ? 16.651 1.539 -11.418 1.00 81.88 226 ARG A C 1
ATOM 1760 O O . ARG A 1 226 ? 15.717 0.988 -11.975 1.00 81.88 226 ARG A O 1
ATOM 1767 N N . ALA A 1 227 ? 16.732 1.647 -10.096 1.00 77.38 227 ALA A N 1
ATOM 1768 C CA . ALA A 1 227 ? 15.673 1.177 -9.192 1.00 77.38 227 ALA A CA 1
ATOM 1769 C C . ALA A 1 227 ? 14.438 2.102 -9.169 1.00 77.38 227 ALA A C 1
ATOM 1771 O O . ALA A 1 227 ? 13.375 1.728 -8.688 1.00 77.38 227 ALA A O 1
ATOM 1772 N N . ILE A 1 228 ? 14.575 3.336 -9.669 1.00 79.75 228 ILE A N 1
ATOM 1773 C CA . ILE A 1 228 ? 13.521 4.357 -9.655 1.00 79.75 228 ILE A CA 1
ATOM 1774 C C . ILE A 1 228 ? 13.295 4.881 -11.068 1.00 79.75 228 ILE A C 1
ATOM 1776 O O . ILE A 1 228 ? 14.241 5.267 -11.766 1.00 79.75 228 ILE A O 1
ATOM 1780 N N . ARG A 1 229 ? 12.023 4.991 -11.456 1.00 79.19 229 ARG A N 1
ATOM 1781 C CA . ARG A 1 229 ? 11.636 5.601 -12.726 1.00 79.19 229 ARG A CA 1
ATOM 1782 C C . ARG A 1 229 ? 12.018 7.081 -12.767 1.00 79.19 229 ARG A C 1
ATOM 1784 O O . ARG A 1 229 ? 11.763 7.835 -11.827 1.00 79.19 229 ARG A O 1
ATOM 1791 N N . ARG A 1 230 ? 12.571 7.536 -13.893 1.00 78.88 230 ARG A N 1
ATOM 1792 C CA . ARG A 1 230 ? 12.737 8.974 -14.139 1.00 78.88 230 ARG A CA 1
ATOM 1793 C C . ARG A 1 230 ? 11.346 9.605 -14.316 1.00 78.88 230 ARG A C 1
ATOM 1795 O O . ARG A 1 230 ? 10.604 9.142 -15.183 1.00 78.88 230 ARG A O 1
ATOM 1802 N N . PRO A 1 231 ? 10.976 10.629 -13.529 1.00 69.12 231 PRO A N 1
ATOM 1803 C CA . PRO A 1 231 ? 9.710 11.315 -13.737 1.00 69.12 231 PRO A CA 1
ATOM 1804 C C . PRO A 1 231 ? 9.724 11.998 -15.111 1.00 69.12 231 PRO A C 1
ATOM 1806 O O . PRO A 1 231 ? 10.749 12.543 -15.526 1.00 69.12 231 PRO A O 1
ATOM 1809 N N . ARG A 1 232 ? 8.598 11.927 -15.834 1.00 69.69 232 ARG A N 1
ATOM 1810 C CA . ARG A 1 232 ? 8.457 12.524 -17.175 1.00 69.69 232 ARG A CA 1
ATOM 1811 C C . ARG A 1 232 ? 8.496 14.049 -17.134 1.00 69.69 232 ARG A C 1
ATOM 1813 O O . ARG A 1 232 ? 9.032 14.666 -18.043 1.00 69.69 232 ARG A O 1
ATOM 1820 N N . ARG A 1 233 ? 7.958 14.642 -16.067 1.00 63.84 233 ARG A N 1
ATOM 1821 C CA . ARG A 1 233 ? 8.077 16.071 -15.784 1.00 63.84 233 ARG A CA 1
ATOM 1822 C C . ARG A 1 233 ? 9.146 16.258 -14.708 1.00 63.84 233 ARG A C 1
ATOM 1824 O O . ARG A 1 233 ? 9.099 15.539 -13.705 1.00 63.84 233 ARG A O 1
ATOM 1831 N N . PRO A 1 234 ? 10.116 17.167 -14.892 1.00 59.84 234 PRO A N 1
ATOM 1832 C CA . PRO A 1 234 ? 10.926 17.604 -13.768 1.00 59.84 234 PRO A CA 1
ATOM 1833 C C . PRO A 1 234 ? 9.989 18.145 -12.680 1.00 59.84 234 PRO A C 1
ATOM 1835 O O . PRO A 1 234 ? 8.931 18.690 -13.001 1.00 59.84 234 PRO A O 1
ATOM 1838 N N . ALA A 1 235 ? 10.362 17.981 -11.404 1.00 60.91 235 ALA A N 1
ATOM 1839 C CA . ALA A 1 235 ? 9.740 18.778 -10.346 1.00 60.91 235 ALA A CA 1
ATOM 1840 C C . ALA A 1 235 ? 9.774 20.235 -10.814 1.00 60.91 235 ALA A C 1
ATOM 1842 O O . ALA A 1 235 ? 10.785 20.623 -11.415 1.00 60.91 235 ALA A O 1
ATOM 1843 N N . ALA A 1 236 ? 8.669 20.969 -10.638 1.00 57.31 236 ALA A N 1
ATOM 1844 C CA . ALA A 1 236 ? 8.588 22.363 -11.046 1.00 57.31 236 ALA A CA 1
ATOM 1845 C C . ALA A 1 236 ? 9.893 23.033 -10.618 1.00 57.31 236 ALA A C 1
ATOM 1847 O O . ALA A 1 236 ? 10.233 23.046 -9.434 1.00 57.31 236 ALA A O 1
ATOM 1848 N N . LYS A 1 237 ? 10.701 23.457 -11.596 1.00 55.34 237 LYS A N 1
ATOM 1849 C CA . LYS A 1 237 ? 11.844 24.289 -11.268 1.00 55.34 237 LYS A CA 1
ATOM 1850 C C . LYS A 1 237 ? 11.189 25.519 -10.666 1.00 55.34 237 LYS A C 1
ATOM 1852 O O . LYS A 1 237 ? 10.513 26.244 -11.388 1.00 55.34 237 LYS A O 1
ATOM 1857 N N . ASN A 1 238 ? 11.393 25.745 -9.374 1.00 56.41 238 ASN A N 1
ATOM 1858 C CA . ASN A 1 238 ? 11.433 27.105 -8.874 1.00 56.41 238 ASN A CA 1
ATOM 1859 C C . ASN A 1 238 ? 12.615 27.720 -9.620 1.00 56.41 238 ASN A C 1
ATOM 1861 O O . ASN A 1 238 ? 13.751 27.650 -9.155 1.00 56.41 238 ASN A O 1
ATOM 1865 N N . SER A 1 239 ? 12.394 28.162 -10.863 1.00 57.12 239 SER A N 1
ATOM 1866 C CA . SER A 1 239 ? 13.317 29.066 -11.519 1.00 57.12 239 SER A CA 1
ATOM 1867 C C . SER A 1 239 ? 13.456 30.191 -10.515 1.00 57.12 239 SER A C 1
ATOM 1869 O O . SER A 1 239 ? 12.458 30.843 -10.200 1.00 57.12 239 SER A O 1
ATOM 1871 N N . GLY A 1 240 ? 14.639 30.323 -9.913 1.00 59.19 240 GLY A N 1
ATOM 1872 C CA . GLY A 1 240 ? 14.920 31.479 -9.078 1.00 59.19 240 GLY A CA 1
ATOM 1873 C C . GLY A 1 240 ? 14.464 32.719 -9.839 1.00 59.19 240 GLY A C 1
ATOM 1874 O O . GLY A 1 240 ? 14.549 32.746 -11.073 1.00 59.19 240 GLY A O 1
ATOM 1875 N N . LYS A 1 241 ? 13.911 33.703 -9.124 1.00 63.56 241 LYS A N 1
ATOM 1876 C CA . LYS A 1 241 ? 13.663 35.013 -9.729 1.00 63.56 241 LYS A CA 1
ATOM 1877 C C . LYS A 1 241 ? 14.964 35.426 -10.418 1.00 63.56 241 LYS A C 1
ATOM 1879 O O . LYS A 1 241 ? 16.029 35.255 -9.822 1.00 63.56 241 LYS A O 1
ATOM 1884 N N . ILE A 1 242 ? 14.879 35.845 -11.680 1.00 69.56 242 ILE A N 1
ATOM 1885 C CA . ILE A 1 242 ? 16.049 36.312 -12.428 1.00 69.56 242 ILE A CA 1
ATOM 1886 C C . ILE A 1 242 ? 16.715 37.383 -11.545 1.00 69.56 242 ILE A C 1
ATOM 1888 O O . ILE A 1 242 ? 16.005 38.294 -11.109 1.00 69.56 242 ILE A O 1
ATOM 1892 N N . PRO A 1 243 ? 18.003 37.240 -11.182 1.00 64.38 243 PRO A N 1
ATOM 1893 C CA . PRO A 1 243 ? 18.710 38.282 -10.445 1.00 64.38 243 PRO A CA 1
ATOM 1894 C C . PRO A 1 243 ? 18.605 39.596 -11.227 1.00 64.38 243 PRO A C 1
ATOM 1896 O O . PRO A 1 243 ? 18.726 39.571 -12.449 1.00 64.38 243 PRO A O 1
ATOM 1899 N N . ASP A 1 244 ? 18.320 40.702 -10.543 1.00 69.69 244 ASP A N 1
ATOM 1900 C CA . ASP A 1 244 ? 18.129 42.034 -11.143 1.00 69.69 244 ASP A CA 1
ATOM 1901 C C . ASP A 1 244 ? 16.962 42.145 -12.144 1.00 69.69 244 ASP A C 1
ATOM 1903 O O . ASP A 1 244 ? 17.016 42.869 -13.138 1.00 69.69 244 ASP A O 1
ATOM 1907 N N . MET A 1 245 ? 15.864 41.429 -11.882 1.00 71.75 245 MET A N 1
ATOM 1908 C CA . MET A 1 245 ? 14.620 41.602 -12.632 1.00 71.75 245 MET A CA 1
ATOM 1909 C C . MET A 1 245 ? 14.008 42.982 -12.346 1.00 71.75 245 MET A C 1
ATOM 1911 O O . MET A 1 245 ? 13.392 43.177 -11.300 1.00 71.75 245 MET A O 1
ATOM 1915 N N . THR A 1 246 ? 14.135 43.909 -13.295 1.00 71.12 246 THR A N 1
ATOM 1916 C CA . THR A 1 246 ? 13.409 45.185 -13.285 1.00 71.12 246 THR A CA 1
ATOM 1917 C C . THR A 1 246 ? 11.919 44.930 -13.477 1.00 71.12 246 THR A C 1
ATOM 1919 O O . THR A 1 246 ? 11.492 44.264 -14.427 1.00 71.12 246 THR A O 1
ATOM 1922 N N . MET A 1 247 ? 11.108 45.428 -12.548 1.00 76.81 247 MET A N 1
ATOM 1923 C CA . MET A 1 247 ? 9.656 45.284 -12.632 1.00 76.81 247 MET A CA 1
ATOM 1924 C C . MET A 1 247 ? 9.116 46.178 -13.756 1.00 76.81 247 MET A C 1
ATOM 1926 O O . MET A 1 247 ? 9.688 47.219 -14.062 1.00 76.81 247 MET A O 1
ATOM 1930 N N . ILE A 1 248 ? 7.982 45.818 -14.371 1.00 65.81 248 ILE A N 1
ATOM 1931 C CA . ILE A 1 248 ? 7.357 46.661 -15.417 1.00 65.81 248 ILE A CA 1
ATOM 1932 C C . ILE A 1 248 ? 7.051 48.072 -14.877 1.00 65.81 248 ILE A C 1
ATOM 1934 O O . ILE A 1 248 ? 7.121 49.043 -15.621 1.00 65.81 248 ILE A O 1
ATOM 1938 N N . SER A 1 249 ? 6.785 48.184 -13.573 1.00 69.12 249 SER A N 1
ATOM 1939 C CA . SER A 1 249 ? 6.603 49.444 -12.844 1.00 69.12 249 SER A CA 1
ATOM 1940 C C . SER A 1 249 ? 7.870 50.294 -12.708 1.00 69.12 249 SER A C 1
ATOM 1942 O O . SER A 1 249 ? 7.775 51.477 -12.421 1.00 69.12 249 SER A O 1
ATOM 1944 N N . GLU A 1 250 ? 9.047 49.699 -12.883 1.00 71.44 250 GLU A N 1
ATOM 1945 C CA . GLU A 1 250 ? 10.356 50.355 -12.784 1.00 71.44 250 GLU A CA 1
ATOM 1946 C C . GLU A 1 250 ? 10.929 50.677 -14.171 1.00 71.44 250 GLU A C 1
ATOM 1948 O O . GLU A 1 250 ? 12.097 51.041 -14.307 1.00 71.44 250 GLU A O 1
ATOM 1953 N N . ARG A 1 251 ? 10.120 50.527 -15.229 1.00 71.62 251 ARG A N 1
ATOM 1954 C CA . ARG A 1 251 ? 10.528 50.893 -16.581 1.00 71.62 251 ARG A CA 1
ATOM 1955 C C . ARG A 1 251 ? 10.757 52.412 -16.642 1.00 71.62 251 ARG A C 1
ATOM 1957 O O . ARG A 1 251 ? 9.850 53.159 -16.281 1.00 71.62 251 ARG A O 1
ATOM 1964 N N . PRO A 1 252 ? 11.917 52.887 -17.127 1.00 71.62 252 PRO A N 1
AT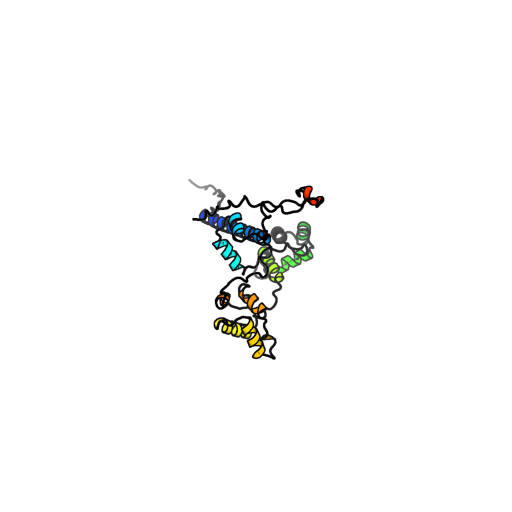OM 1965 C CA . PRO A 1 252 ? 12.150 54.317 -17.290 1.00 71.62 252 PRO A CA 1
ATOM 1966 C C . PRO A 1 252 ? 11.129 54.929 -18.262 1.00 71.62 252 PRO A C 1
ATOM 1968 O O . PRO A 1 252 ? 10.832 54.357 -19.316 1.00 71.62 252 PRO A O 1
ATOM 1971 N N . THR A 1 253 ? 10.598 56.100 -17.904 1.00 65.44 253 THR A N 1
ATOM 1972 C CA . THR A 1 253 ? 9.543 56.842 -18.628 1.00 65.44 253 THR A CA 1
ATOM 1973 C C . THR A 1 253 ? 9.935 57.222 -20.058 1.00 65.44 253 THR A C 1
ATOM 1975 O O . THR A 1 253 ? 9.077 57.361 -20.927 1.00 65.44 253 THR A O 1
ATOM 1978 N N . GLU A 1 254 ? 11.235 57.287 -20.346 1.00 60.91 254 GLU A N 1
ATOM 1979 C CA . GLU A 1 254 ? 11.809 57.493 -21.684 1.00 60.91 254 GLU A CA 1
ATOM 1980 C C . GLU A 1 254 ? 11.312 56.462 -22.718 1.00 60.91 254 GLU A C 1
ATOM 1982 O O . GLU A 1 254 ? 11.252 56.744 -23.917 1.00 60.91 254 GLU A O 1
ATOM 1987 N N . VAL A 1 255 ? 10.910 55.269 -22.263 1.00 58.34 255 VAL A N 1
ATOM 1988 C CA . VAL A 1 255 ? 10.474 54.167 -23.130 1.00 58.34 255 VAL A CA 1
ATOM 1989 C C . VAL A 1 255 ? 8.985 54.246 -23.498 1.00 58.34 255 VAL A C 1
ATOM 1991 O O . VAL A 1 255 ? 8.593 53.697 -24.530 1.00 58.34 255 VAL A O 1
ATOM 1994 N N . GLU A 1 256 ? 8.153 54.943 -22.717 1.00 57.84 256 GLU A N 1
ATOM 1995 C CA . GLU A 1 256 ? 6.736 55.166 -23.060 1.00 57.84 256 GLU A CA 1
ATOM 1996 C C . GLU A 1 256 ? 6.584 56.097 -24.271 1.00 57.84 256 GLU A C 1
ATOM 1998 O O . GLU A 1 256 ? 5.683 55.912 -25.086 1.00 57.84 256 GLU A O 1
ATOM 2003 N N . GLY A 1 257 ? 7.507 57.053 -24.431 1.00 60.34 257 GLY A N 1
ATOM 2004 C CA . GLY A 1 257 ? 7.435 58.087 -25.464 1.00 60.34 257 GLY A CA 1
ATOM 2005 C C . GLY A 1 257 ? 8.023 57.726 -26.832 1.00 60.34 257 GLY A C 1
ATOM 2006 O O . GLY A 1 257 ? 7.831 58.501 -27.762 1.00 60.34 257 GLY A O 1
ATOM 2007 N N . ARG A 1 258 ? 8.754 56.604 -26.984 1.00 56.19 258 ARG A N 1
ATOM 2008 C CA . ARG A 1 258 ? 9.432 56.187 -28.245 1.00 56.19 258 ARG A CA 1
ATOM 2009 C C . ARG A 1 258 ? 10.137 57.333 -29.016 1.00 56.19 258 ARG A C 1
ATOM 2011 O O . ARG A 1 258 ? 10.257 57.272 -30.236 1.00 56.19 258 ARG A O 1
ATOM 2018 N N . ALA A 1 259 ? 10.617 58.369 -28.328 1.00 53.94 259 ALA A N 1
ATOM 2019 C CA . ALA A 1 259 ? 11.156 59.573 -28.967 1.00 53.94 259 ALA A CA 1
ATOM 2020 C C . ALA A 1 259 ? 12.682 59.537 -29.166 1.00 53.94 259 ALA A C 1
ATOM 2022 O O . ALA A 1 259 ? 13.225 60.383 -29.871 1.00 53.94 259 ALA A O 1
ATOM 2023 N N . ALA A 1 260 ? 13.379 58.558 -28.582 1.00 52.19 260 ALA A N 1
ATOM 2024 C CA . ALA A 1 260 ? 14.822 58.400 -28.732 1.00 52.19 260 ALA A CA 1
ATOM 2025 C C . ALA A 1 260 ? 15.151 57.164 -29.593 1.00 52.19 260 ALA A C 1
ATOM 2027 O O . ALA A 1 260 ? 14.675 56.064 -29.289 1.00 52.19 260 ALA A O 1
ATOM 2028 N N . PRO A 1 261 ? 15.976 57.300 -30.648 1.00 54.19 261 PRO A N 1
ATOM 2029 C CA . PRO A 1 261 ? 16.529 56.159 -31.360 1.00 54.19 261 PRO A CA 1
ATOM 2030 C C . PRO A 1 261 ? 17.388 55.325 -30.403 1.00 54.19 261 PRO A C 1
ATOM 2032 O O . PRO A 1 261 ? 18.395 55.787 -29.869 1.00 54.19 261 PRO A O 1
ATOM 2035 N N . VAL A 1 262 ? 16.998 54.072 -30.192 1.00 56.53 262 VAL A N 1
ATOM 2036 C CA . VAL A 1 262 ? 17.835 53.064 -29.536 1.00 56.53 262 VAL A CA 1
ATOM 2037 C C . VAL A 1 262 ? 18.955 52.700 -30.502 1.00 56.53 262 VAL A C 1
ATOM 2039 O O . VAL A 1 262 ? 18.739 51.850 -31.357 1.00 56.53 262 VAL A O 1
ATOM 2042 N N . HIS A 1 263 ? 20.095 53.390 -30.394 1.00 58.62 263 HIS A N 1
ATOM 2043 C CA . HIS A 1 263 ? 21.457 52.954 -30.745 1.00 58.62 263 HIS A CA 1
ATOM 2044 C C . HIS A 1 263 ? 22.277 54.107 -31.348 1.00 58.62 263 HIS A C 1
ATOM 2046 O O . HIS A 1 263 ? 22.285 54.323 -32.559 1.00 58.62 263 HIS A O 1
ATOM 2052 N N . GLU A 1 264 ? 23.010 54.834 -30.504 1.00 51.81 264 GLU A N 1
ATOM 2053 C CA . GLU A 1 264 ? 24.107 55.683 -30.965 1.00 51.81 264 GLU A CA 1
ATOM 2054 C C . GLU A 1 264 ? 25.372 54.810 -31.023 1.00 51.81 264 GLU A C 1
ATOM 2056 O O . GLU A 1 264 ? 25.941 54.438 -29.996 1.00 51.81 264 GLU A O 1
ATOM 2061 N N . PHE A 1 265 ? 25.771 54.393 -32.230 1.00 43.88 265 PHE A N 1
ATOM 2062 C CA . PHE A 1 265 ? 27.068 53.748 -32.446 1.00 43.88 265 PHE A CA 1
ATOM 2063 C C . PHE A 1 265 ? 28.177 54.698 -31.953 1.00 43.88 265 PHE A C 1
ATOM 2065 O O . PHE A 1 265 ? 28.179 55.866 -32.357 1.00 43.88 265 PHE A O 1
ATOM 2072 N N . PRO A 1 266 ? 29.148 54.246 -31.136 1.00 54.47 266 PRO A N 1
ATOM 2073 C CA . PRO A 1 266 ? 30.272 55.096 -30.765 1.00 54.47 266 PRO A CA 1
ATOM 2074 C C . PRO A 1 266 ? 31.037 55.499 -32.032 1.00 54.47 266 PRO A C 1
ATOM 2076 O O . PRO A 1 266 ? 31.464 54.644 -32.812 1.00 54.47 266 PRO A O 1
ATOM 2079 N N . ARG A 1 267 ? 31.191 56.812 -32.259 1.00 51.69 267 ARG A N 1
ATOM 2080 C CA . ARG A 1 267 ? 31.962 57.330 -33.398 1.00 51.69 267 ARG A CA 1
ATOM 2081 C C . ARG A 1 267 ? 33.418 56.852 -33.279 1.00 51.69 267 ARG A C 1
ATOM 2083 O O . ARG A 1 267 ? 33.991 56.963 -32.194 1.00 51.69 267 ARG A O 1
ATOM 2090 N N . PRO A 1 268 ? 34.038 56.346 -34.357 1.00 50.50 268 PRO A N 1
ATOM 2091 C CA . PRO A 1 268 ? 35.425 55.904 -34.309 1.00 50.50 268 PRO A CA 1
ATOM 2092 C C . PRO A 1 268 ? 36.354 57.085 -33.997 1.00 50.50 268 PRO A C 1
ATOM 2094 O O . PRO A 1 268 ? 36.306 58.125 -34.657 1.00 50.50 268 PRO A O 1
ATOM 2097 N N . VAL A 1 269 ? 37.204 56.914 -32.982 1.00 56.03 269 VAL A N 1
ATOM 2098 C CA . VAL A 1 269 ? 38.313 57.823 -32.665 1.00 56.03 269 VAL A CA 1
ATOM 2099 C C . VAL A 1 269 ? 39.276 57.829 -33.857 1.00 56.03 269 VAL A C 1
ATOM 2101 O O . VAL A 1 269 ? 39.617 56.771 -34.383 1.00 56.03 269 VAL A O 1
ATOM 2104 N N . GLY A 1 270 ? 39.648 59.027 -34.316 1.00 48.34 270 GLY A N 1
ATOM 2105 C CA . GLY A 1 270 ? 40.306 59.277 -35.598 1.00 48.34 270 GLY A CA 1
ATOM 2106 C C . GLY A 1 270 ? 41.487 58.357 -35.922 1.00 48.34 270 GLY A C 1
ATOM 2107 O O . GLY A 1 270 ? 42.420 58.198 -35.137 1.00 48.34 270 GLY A O 1
ATOM 2108 N N . LEU A 1 271 ? 41.463 57.795 -37.132 1.00 46.94 271 LEU A N 1
ATOM 2109 C CA . LEU A 1 271 ? 42.613 57.145 -37.751 1.00 46.94 271 LEU A CA 1
ATOM 2110 C C . LEU A 1 271 ? 43.692 58.201 -38.014 1.00 46.94 271 LEU A C 1
ATOM 2112 O O . LEU A 1 271 ? 43.518 59.088 -38.849 1.00 46.94 271 LEU A O 1
ATOM 2116 N N . ALA A 1 272 ? 44.818 58.094 -37.310 1.00 49.47 272 ALA A N 1
ATOM 2117 C CA . ALA A 1 272 ? 46.028 58.827 -37.641 1.00 49.47 272 ALA A CA 1
ATOM 2118 C C . ALA A 1 272 ? 46.487 58.420 -39.050 1.00 49.47 272 ALA A C 1
ATOM 2120 O O . ALA A 1 272 ? 46.970 57.309 -39.274 1.00 49.47 272 ALA A O 1
ATOM 2121 N N . THR A 1 273 ? 46.336 59.319 -40.020 1.00 47.47 273 THR A N 1
ATOM 2122 C CA . THR A 1 273 ? 46.924 59.165 -41.350 1.00 47.47 273 THR A CA 1
ATOM 2123 C C . THR A 1 273 ? 48.447 59.166 -41.215 1.00 47.47 273 THR A C 1
ATOM 2125 O O . THR A 1 273 ? 49.051 60.212 -40.966 1.00 47.47 273 THR A O 1
ATOM 2128 N N . ARG A 1 274 ? 49.087 58.002 -41.388 1.00 46.47 274 ARG A N 1
ATOM 2129 C CA . ARG A 1 274 ? 50.525 57.921 -41.682 1.00 46.47 274 ARG A CA 1
ATOM 2130 C C . ARG A 1 274 ? 50.770 58.683 -42.986 1.00 46.47 274 ARG A C 1
ATOM 2132 O O . ARG A 1 274 ? 50.342 58.235 -44.046 1.00 46.47 274 ARG A O 1
ATOM 2139 N N . ARG A 1 275 ? 51.445 59.833 -42.910 1.00 46.28 275 ARG A N 1
ATOM 2140 C CA . ARG A 1 275 ? 52.029 60.475 -44.092 1.00 46.28 275 ARG A CA 1
ATOM 2141 C C . ARG A 1 275 ? 53.094 59.534 -44.647 1.00 46.28 275 ARG A C 1
ATOM 2143 O O . ARG A 1 275 ? 54.050 59.205 -43.951 1.00 46.28 275 ARG A O 1
ATOM 2150 N N . VAL A 1 276 ? 52.893 59.086 -45.878 1.00 52.72 276 VAL A N 1
ATOM 2151 C CA . VAL A 1 276 ? 53.935 58.472 -46.697 1.00 52.72 276 VAL A CA 1
ATOM 2152 C C . VAL A 1 276 ? 54.732 59.626 -47.297 1.00 52.72 276 VAL A C 1
ATOM 2154 O O . VAL A 1 276 ? 54.179 60.426 -48.049 1.00 52.72 276 VAL A O 1
ATOM 2157 N N . THR A 1 277 ? 55.999 59.754 -46.919 1.00 50.53 277 THR A N 1
ATOM 2158 C CA . THR A 1 277 ? 56.947 60.672 -47.561 1.00 50.53 277 THR A CA 1
ATOM 2159 C C . THR A 1 277 ? 57.492 59.987 -48.819 1.00 50.53 277 THR A C 1
ATOM 2161 O O . THR A 1 277 ? 57.927 58.838 -48.707 1.00 50.53 277 THR A O 1
ATOM 2164 N N . PRO A 1 278 ? 57.464 60.614 -50.007 1.00 52.59 278 PRO A N 1
ATOM 2165 C CA . PRO A 1 278 ? 58.191 60.103 -51.162 1.00 52.59 278 PRO A CA 1
ATOM 2166 C C . PRO A 1 278 ? 59.674 60.512 -51.086 1.00 52.59 278 PRO A C 1
ATOM 2168 O O . PRO A 1 278 ? 59.975 61.557 -50.517 1.00 52.59 278 PRO A O 1
ATOM 2171 N N . MET A 1 279 ? 60.519 59.628 -51.637 1.00 41.97 279 MET A N 1
ATOM 2172 C CA . MET A 1 279 ? 61.994 59.617 -51.772 1.00 41.97 279 MET A CA 1
ATOM 2173 C C . MET A 1 279 ? 62.811 60.792 -51.229 1.00 41.97 279 MET A C 1
ATOM 2175 O O . MET A 1 279 ? 62.670 61.918 -51.749 1.00 41.97 279 MET A O 1
#

Secondary structure (DSSP, 8-state):
--------------------HHHHHHHHHHHHHHHHHHHHHHHHHTT--HHHHHHHHT--HHHHHHHHHHTTTPPPPPPPP--TTS--HHHHHHHHHHHHTT--HHHHHHHHTS-HHHHHHHHHHHB--SSTTTTT-B-HHHHHHHHHHHHT-PPPPGGGSHHHHHHHHHHHHTT--HHHHHHHHHHH-SS-GGG---HHHHHHHHHTTSTTS--GGGGGGSTT--SSPPPSSPP----PPPTT---GGG--GGGTS--S-S--PPPPPP---------

Sequence (279 aa):
MPIGTPVRGWRIQPVVATLDFCEVLYVWSKYELVGKQARFWVLITQGSTLTAACDAVGVNRRTGRRWRQATGGRIPLPEAETSGRYLSLEERLRIADLHLGGTGVRAIAALVGRSAVTISRELARGGSKTGPQARTKYAPYAAQKQAELRGRRPKASKFDHPELVFVVQKKLCLKWSPDQISDHLAAVFPDRQEMRVSPEVICQALYGGGRGGLRVDLHQHLRTGRAIRRPRRPAAKNSGKIPDMTMISERPTEVEGRAAPVHEFPRPVGLATRRVTPM

Foldseek 3Di:
DDDDDDDDDPDPDPPPPPPPVVNVVVVVVVVLVVVLLVQLLVCVVVLHDLVRSCVVSVHDSVVSVVSCLQQLNDRDDPDDDPDPVDDDLVLLVLLLVCVLVVHDLCVSCVVSVHDSVNSVVLLVVQFQPDDPCRSNDRDSVVSVVVVVVVVPPDDDALLLDPVLLVQLLVVLQVLDQLQRSQVVLCVVPVPDPSNHDHSVSVVCCQSRQNPRNHDVQSCCSHPVSDNHDDDPDRRPPPPDDDPPDQDPVNPPPVVVVPPDDPDDDPDDDDDDDDDDDDD

pLDDT: mean 75.21, std 18.03, range [30.16, 95.44]